Protein AF-A0A7T8EDK1-F1 (afdb_monomer)

Structure (mmCIF, N/CA/C/O backbone):
data_AF-A0A7T8EDK1-F1
#
_entry.id   AF-A0A7T8EDK1-F1
#
loop_
_atom_site.group_PDB
_atom_site.id
_atom_site.type_symbol
_atom_site.label_atom_id
_atom_site.label_alt_id
_atom_site.label_comp_id
_atom_site.label_asym_id
_atom_site.label_entity_id
_atom_site.label_seq_id
_atom_site.pdbx_PDB_ins_code
_atom_site.Cartn_x
_atom_site.Cartn_y
_atom_site.Cartn_z
_atom_site.occupancy
_atom_site.B_iso_or_equiv
_atom_site.auth_seq_id
_atom_site.auth_comp_id
_atom_site.auth_asym_id
_atom_site.auth_atom_id
_atom_site.pdbx_PDB_model_num
ATOM 1 N N . MET A 1 1 ? -18.157 -11.062 -21.558 1.00 39.38 1 MET A N 1
ATOM 2 C CA . MET A 1 1 ? -17.684 -9.806 -20.939 1.00 39.38 1 MET A CA 1
ATOM 3 C C . MET A 1 1 ? -18.164 -9.764 -19.488 1.00 39.38 1 MET A C 1
ATOM 5 O O . MET A 1 1 ? -19.357 -9.591 -19.302 1.00 39.38 1 MET A O 1
ATOM 9 N N . PRO A 1 2 ? -17.302 -10.020 -18.480 1.00 42.50 2 PRO A N 1
ATOM 10 C CA . PRO A 1 2 ? -17.694 -9.997 -17.064 1.00 42.50 2 PRO A CA 1
ATOM 11 C C . PRO A 1 2 ? -16.797 -9.099 -16.177 1.00 42.50 2 PRO A C 1
ATOM 13 O O . PRO A 1 2 ? -16.674 -9.346 -14.983 1.00 42.50 2 PRO A O 1
ATOM 16 N N . LYS A 1 3 ? -16.106 -8.095 -16.742 1.00 49.41 3 LYS A N 1
ATOM 17 C CA . LYS A 1 3 ? -15.172 -7.236 -15.980 1.00 49.41 3 LYS A CA 1
ATOM 18 C C . LYS A 1 3 ? -15.818 -6.005 -15.337 1.00 49.41 3 LYS A C 1
ATOM 20 O O . LYS A 1 3 ? -15.286 -5.506 -14.357 1.00 49.41 3 LYS A O 1
ATOM 25 N N . GLU A 1 4 ? -16.974 -5.558 -15.821 1.00 45.75 4 GLU A N 1
ATOM 26 C CA . GLU A 1 4 ? -17.548 -4.276 -15.384 1.00 45.75 4 GLU A CA 1
ATOM 27 C C . GLU A 1 4 ? -18.183 -4.328 -13.986 1.00 45.75 4 GLU A C 1
ATOM 29 O O . GLU A 1 4 ? -18.069 -3.374 -13.227 1.00 45.75 4 GLU A O 1
ATOM 34 N N . TRP A 1 5 ? -18.786 -5.452 -13.580 1.00 35.38 5 TRP A N 1
ATOM 35 C CA . TRP A 1 5 ? -19.454 -5.540 -12.270 1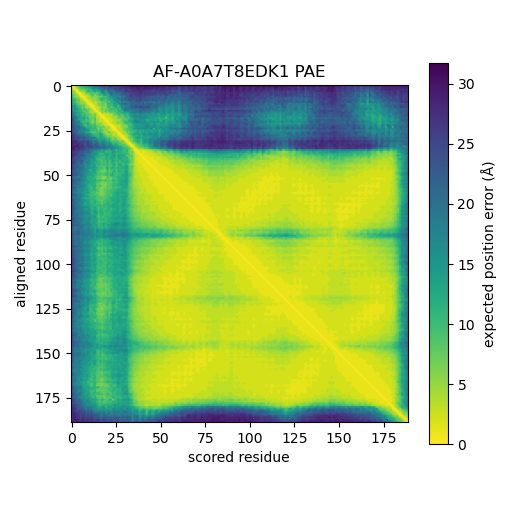.00 35.38 5 TRP A CA 1
ATOM 36 C C . TRP A 1 5 ? -18.466 -5.587 -11.095 1.00 35.38 5 TRP A C 1
ATOM 38 O O . TRP A 1 5 ? -18.766 -5.091 -10.011 1.00 35.38 5 TRP A O 1
ATOM 48 N N . ILE A 1 6 ? -17.272 -6.145 -11.314 1.00 44.78 6 ILE A N 1
ATOM 49 C CA . ILE A 1 6 ? -16.213 -6.208 -10.297 1.00 44.78 6 ILE A CA 1
ATOM 50 C C . ILE A 1 6 ? -15.578 -4.823 -10.085 1.00 44.78 6 ILE A C 1
ATOM 52 O O . ILE A 1 6 ? -15.295 -4.468 -8.943 1.00 44.78 6 ILE A O 1
ATOM 56 N N . ASP A 1 7 ? -15.407 -4.026 -11.146 1.00 41.81 7 ASP A N 1
ATOM 57 C CA . ASP A 1 7 ? -14.854 -2.662 -11.053 1.00 41.81 7 ASP A CA 1
ATOM 58 C C . ASP A 1 7 ? -15.830 -1.662 -10.405 1.00 41.81 7 ASP A C 1
ATOM 60 O O . ASP A 1 7 ? -15.416 -0.764 -9.666 1.00 41.81 7 ASP A O 1
ATOM 64 N N . VAL A 1 8 ? -17.142 -1.838 -10.607 1.00 47.00 8 VAL A N 1
ATOM 65 C CA . VAL A 1 8 ? -18.165 -0.996 -9.958 1.00 47.00 8 VAL A CA 1
ATOM 66 C C . VAL A 1 8 ? -18.233 -1.266 -8.449 1.00 47.00 8 VAL A C 1
ATOM 68 O O . VAL A 1 8 ? -18.312 -0.324 -7.658 1.00 47.00 8 VAL A O 1
ATOM 71 N N . ALA A 1 9 ? -18.119 -2.529 -8.022 1.00 43.41 9 ALA A N 1
ATOM 72 C CA . ALA A 1 9 ? -18.048 -2.883 -6.602 1.00 43.41 9 ALA A CA 1
ATOM 73 C C . ALA A 1 9 ? -16.763 -2.358 -5.922 1.00 43.41 9 ALA A C 1
ATOM 75 O O . ALA A 1 9 ? -16.804 -1.938 -4.766 1.00 43.41 9 ALA A O 1
ATOM 76 N N . ASP A 1 10 ? -15.638 -2.325 -6.646 1.00 40.75 10 ASP A N 1
ATOM 77 C CA . ASP A 1 10 ? -14.334 -1.834 -6.167 1.00 40.75 10 ASP A CA 1
ATOM 78 C C . ASP A 1 10 ? -14.371 -0.345 -5.785 1.00 40.75 10 ASP A C 1
ATOM 80 O O . ASP A 1 10 ? -13.903 0.057 -4.717 1.00 40.75 10 ASP A O 1
ATOM 84 N N . THR A 1 11 ? -15.020 0.465 -6.623 1.00 47.88 11 THR A N 1
ATOM 85 C CA . THR A 1 11 ? -15.218 1.900 -6.374 1.00 47.88 11 THR A CA 1
ATOM 86 C C . THR A 1 11 ? -16.248 2.134 -5.262 1.00 47.88 11 THR A C 1
ATOM 88 O O . THR A 1 11 ? -16.063 3.016 -4.421 1.00 47.88 11 THR A O 1
ATOM 91 N N . ALA A 1 12 ? -17.296 1.306 -5.193 1.00 47.41 12 ALA A N 1
ATOM 92 C CA . ALA A 1 12 ? -18.354 1.412 -4.191 1.00 47.41 12 ALA A CA 1
ATOM 93 C C . ALA A 1 12 ? -17.885 1.091 -2.761 1.00 47.41 12 ALA A C 1
ATOM 95 O O . ALA A 1 12 ? -18.334 1.750 -1.832 1.00 47.41 12 ALA A O 1
ATOM 96 N N . VAL A 1 13 ? -16.957 0.148 -2.555 1.00 50.81 13 VAL A N 1
ATOM 97 C CA . VAL A 1 13 ? -16.383 -0.120 -1.217 1.00 50.81 13 VAL A CA 1
ATOM 98 C C . VAL A 1 13 ? -15.471 1.028 -0.769 1.00 50.81 13 VAL A C 1
ATOM 100 O O . VAL A 1 13 ? -15.489 1.418 0.398 1.00 50.81 13 VAL A O 1
ATOM 103 N N . LYS A 1 14 ? -14.708 1.610 -1.702 1.00 47.00 14 LYS A N 1
ATOM 104 C CA . LYS A 1 14 ? -13.758 2.700 -1.430 1.00 47.00 14 LYS A CA 1
ATOM 105 C C . LYS A 1 14 ? -14.458 4.027 -1.116 1.00 47.00 14 LYS A C 1
ATOM 107 O O . LYS A 1 14 ? -14.087 4.716 -0.172 1.00 47.00 14 LYS A O 1
ATOM 112 N N . ILE A 1 15 ? -15.503 4.356 -1.876 1.00 57.16 15 ILE A N 1
ATOM 113 C CA . ILE A 1 15 ? -16.374 5.513 -1.614 1.00 57.16 15 ILE A CA 1
ATOM 114 C C . ILE A 1 15 ? -17.302 5.223 -0.425 1.00 57.16 15 ILE A C 1
ATOM 116 O O . ILE A 1 15 ? -17.563 6.104 0.394 1.00 57.16 15 ILE A O 1
ATOM 120 N N . GLY A 1 16 ? -17.754 3.974 -0.299 1.00 54.56 16 GLY A N 1
ATOM 121 C CA . GLY A 1 16 ? -18.665 3.515 0.741 1.00 54.56 16 GLY A CA 1
ATOM 122 C C . GLY A 1 16 ? -18.073 3.626 2.135 1.00 54.56 16 GLY A C 1
ATOM 123 O O . GLY A 1 16 ? -18.763 4.115 3.013 1.00 54.56 16 GLY A O 1
ATOM 124 N N . LEU A 1 17 ? -16.805 3.268 2.353 1.00 58.38 17 LEU A N 1
ATOM 125 C CA . LEU A 1 17 ? -16.210 3.356 3.690 1.00 58.38 17 LEU A CA 1
ATOM 126 C C . LEU A 1 17 ? -16.128 4.813 4.182 1.00 58.38 17 LEU A C 1
ATOM 128 O O . LEU A 1 17 ? -16.519 5.091 5.310 1.00 58.38 17 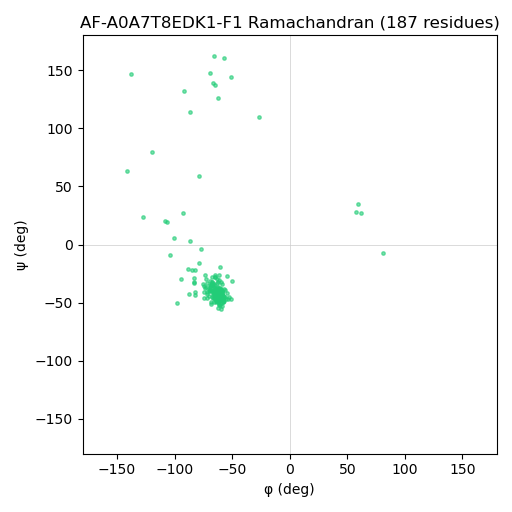LEU A O 1
ATOM 132 N N . GLY A 1 18 ? -15.720 5.752 3.321 1.00 56.00 18 GLY A N 1
ATOM 133 C CA . GLY A 1 18 ? -15.696 7.181 3.655 1.00 56.00 18 GLY A CA 1
ATOM 134 C C . GLY A 1 18 ? -17.095 7.757 3.898 1.00 56.00 18 GLY A C 1
ATOM 135 O O . GLY A 1 18 ? -17.332 8.401 4.916 1.00 56.00 18 GLY A O 1
ATOM 136 N N . ALA A 1 19 ? -18.055 7.466 3.013 1.00 61.66 19 ALA A N 1
ATOM 137 C CA . ALA A 1 19 ? -19.431 7.949 3.143 1.00 61.66 19 ALA A CA 1
ATOM 138 C C . ALA A 1 19 ? -20.189 7.319 4.329 1.00 61.66 19 ALA A C 1
ATOM 140 O O . ALA A 1 19 ? -20.998 7.990 4.968 1.00 61.66 19 ALA A O 1
ATOM 141 N N . LEU A 1 20 ? -19.920 6.049 4.644 1.00 58.62 20 LEU A N 1
ATOM 142 C CA . LEU A 1 20 ? -20.518 5.321 5.765 1.00 58.62 20 LEU A CA 1
ATOM 143 C C . LEU A 1 20 ? -19.960 5.830 7.095 1.00 58.62 20 LEU A C 1
ATOM 145 O O . LEU A 1 20 ? -20.727 6.065 8.024 1.00 58.62 20 LEU A O 1
ATOM 149 N N . ILE A 1 21 ? -18.656 6.106 7.156 1.00 55.31 21 ILE A N 1
ATOM 150 C CA . ILE A 1 21 ? -18.035 6.775 8.299 1.00 55.31 21 ILE A CA 1
ATOM 151 C C . ILE A 1 21 ? -18.659 8.169 8.507 1.00 55.31 21 ILE A C 1
ATOM 153 O O . ILE A 1 21 ? -19.221 8.430 9.572 1.00 55.31 21 ILE A O 1
ATOM 157 N N . THR A 1 22 ? -18.656 9.038 7.487 1.00 55.78 22 THR A N 1
ATOM 158 C CA . THR A 1 22 ? -19.171 10.417 7.601 1.00 55.78 22 THR A CA 1
ATOM 159 C C . THR A 1 22 ? -20.675 10.471 7.899 1.00 55.78 22 THR A C 1
ATOM 161 O O . THR A 1 22 ? -21.105 11.229 8.768 1.00 55.78 22 THR A O 1
ATOM 164 N N . GLY A 1 23 ? -21.490 9.649 7.232 1.00 55.78 23 GLY A N 1
ATOM 165 C CA . GLY A 1 23 ? -22.945 9.632 7.421 1.00 55.78 23 GLY A CA 1
ATOM 166 C C . GLY A 1 23 ? -23.381 9.176 8.818 1.00 55.78 23 GLY A C 1
ATOM 167 O O . GLY A 1 23 ? -24.416 9.615 9.327 1.00 55.78 23 GLY A O 1
ATOM 168 N N . VAL A 1 24 ? -22.581 8.338 9.485 1.00 53.44 24 VAL A N 1
ATOM 169 C CA . VAL A 1 24 ? -22.915 7.819 10.818 1.00 53.44 24 VAL A CA 1
ATOM 170 C C . VAL A 1 24 ? -22.541 8.793 11.940 1.00 53.44 24 VAL A C 1
ATOM 172 O O . VAL A 1 24 ? -23.266 8.834 12.935 1.00 53.44 24 VAL A O 1
ATOM 175 N N . PHE A 1 25 ? -21.522 9.650 11.786 1.00 51.81 25 PHE A N 1
ATOM 176 C CA . PHE A 1 25 ? -21.287 10.753 12.738 1.00 51.81 25 PHE A CA 1
ATOM 177 C C . PHE A 1 25 ? -22.494 11.689 12.827 1.00 51.81 25 PHE A C 1
ATOM 179 O O . PHE A 1 25 ? -22.909 12.074 13.923 1.00 51.81 25 PHE A O 1
ATOM 186 N N . THR A 1 26 ? -23.111 11.991 11.683 1.00 56.22 26 THR A N 1
ATOM 187 C CA . THR A 1 26 ? -24.339 12.788 11.632 1.00 56.22 26 THR A CA 1
ATOM 188 C C . THR A 1 26 ? -25.510 12.060 12.299 1.00 56.22 26 THR A C 1
ATOM 190 O O . THR A 1 26 ? -26.260 12.674 13.053 1.00 56.22 26 THR A O 1
ATOM 193 N N . TYR A 1 27 ? -25.656 10.746 12.095 1.00 49.84 27 TYR A N 1
ATOM 194 C CA . TYR A 1 27 ? -26.772 9.977 12.664 1.00 49.84 27 TYR A CA 1
ATOM 195 C C . TYR A 1 27 ? -26.637 9.706 14.177 1.00 49.84 27 TYR A C 1
ATOM 197 O O . TYR A 1 27 ? -27.617 9.828 14.918 1.00 49.84 27 TYR A O 1
ATOM 205 N N . LEU A 1 28 ? -25.434 9.383 14.668 1.00 52.44 28 LEU A N 1
ATOM 206 C CA . LEU A 1 28 ? -25.169 9.147 16.096 1.00 52.44 28 LEU A CA 1
ATOM 207 C C . LEU A 1 28 ? -25.348 10.417 16.940 1.00 52.44 28 LEU A C 1
ATOM 209 O O . LEU A 1 28 ? -25.835 10.321 18.070 1.00 52.44 28 LEU A O 1
ATOM 213 N N . GLY A 1 29 ? -25.028 11.590 16.380 1.00 51.38 29 GLY A N 1
ATOM 214 C CA . GLY A 1 29 ? -25.245 12.884 17.033 1.00 51.38 29 GLY A CA 1
ATOM 215 C C . GLY A 1 29 ? -26.722 13.224 17.266 1.00 51.38 29 GLY A C 1
ATOM 216 O O . GLY A 1 29 ? -27.038 13.918 18.228 1.00 51.38 29 GLY A O 1
ATOM 217 N N . VAL A 1 30 ? -27.632 12.701 16.435 1.00 52.09 30 VAL A N 1
ATOM 218 C CA . VAL A 1 30 ? -29.056 13.085 16.440 1.00 52.09 30 VAL A CA 1
ATOM 219 C C . VAL A 1 30 ? -29.934 12.164 17.303 1.00 52.09 30 VAL A C 1
ATOM 221 O O . VAL A 1 30 ? -30.931 12.628 17.850 1.00 52.09 30 VAL A O 1
ATOM 224 N N . LYS A 1 31 ? -29.600 10.872 17.471 1.00 45.62 31 LYS A N 1
ATOM 225 C CA . LYS A 1 31 ? -30.557 9.884 18.029 1.00 45.62 31 LYS A CA 1
ATOM 226 C C . LYS A 1 31 ? -30.351 9.459 19.493 1.00 45.62 31 LYS A C 1
ATOM 228 O O . LYS A 1 31 ? -31.219 8.792 20.050 1.00 45.62 31 LYS A O 1
ATOM 233 N N . THR A 1 32 ? -29.253 9.825 20.157 1.00 49.44 32 THR A N 1
ATOM 234 C CA . THR A 1 32 ? -28.875 9.179 21.436 1.00 49.44 32 THR A CA 1
ATOM 235 C C . THR A 1 32 ? -28.816 10.172 22.597 1.00 49.44 32 THR A C 1
ATOM 237 O O . THR A 1 32 ? -27.744 10.631 22.984 1.00 49.44 32 THR A O 1
ATOM 240 N N . SER A 1 33 ? -29.985 10.517 23.148 1.00 50.59 33 SER A N 1
ATOM 241 C CA . SER A 1 33 ? -30.121 11.525 24.212 1.00 50.59 33 SER A CA 1
ATOM 242 C C . SER A 1 33 ? -29.907 10.985 25.642 1.00 50.59 33 SER A C 1
ATOM 244 O O . SER A 1 33 ? -29.556 11.777 26.505 1.00 50.59 33 SER A O 1
ATOM 246 N N . HIS A 1 34 ? -30.050 9.682 25.939 1.00 51.09 34 HIS A N 1
ATOM 247 C CA . HIS A 1 34 ? -30.041 9.165 27.331 1.00 51.09 34 HIS A CA 1
ATOM 248 C C . HIS A 1 34 ? -29.314 7.802 27.506 1.00 51.09 34 HIS A C 1
ATOM 250 O O . HIS A 1 34 ? -29.923 6.803 27.882 1.00 51.09 34 HIS A O 1
ATOM 256 N N . ARG A 1 35 ? -27.998 7.713 27.250 1.00 55.28 35 ARG A N 1
ATOM 257 C CA . ARG A 1 35 ? -27.175 6.544 27.654 1.00 55.28 35 ARG A CA 1
ATOM 258 C C . ARG A 1 35 ? -25.825 7.009 28.204 1.00 55.28 35 ARG A C 1
ATOM 260 O O . ARG A 1 35 ? -25.303 8.015 27.737 1.00 55.28 35 ARG A O 1
ATOM 267 N N . SER A 1 36 ? -25.296 6.264 29.183 1.00 60.78 36 SER A N 1
ATOM 268 C CA . SER A 1 36 ? -24.006 6.453 29.876 1.00 60.78 36 SER A CA 1
ATOM 269 C C . SER A 1 36 ? -22.960 7.183 29.021 1.00 60.78 36 SER A C 1
ATOM 271 O O . SER A 1 36 ? -22.432 6.623 28.056 1.00 60.78 36 SER A O 1
ATOM 273 N N . GLU A 1 37 ? -22.648 8.431 29.384 1.00 66.12 37 GLU A N 1
ATOM 274 C CA . GLU A 1 37 ? -21.709 9.311 28.667 1.00 66.12 37 GLU A CA 1
ATOM 275 C C . GLU A 1 37 ? -20.367 8.627 28.373 1.00 66.12 37 GLU A C 1
ATOM 277 O O . GLU A 1 37 ? -19.763 8.846 27.326 1.00 66.12 37 GLU A O 1
ATOM 282 N N . LYS A 1 38 ? -19.934 7.716 29.252 1.00 70.44 38 LYS A N 1
ATOM 283 C CA . LYS A 1 38 ? -18.705 6.934 29.093 1.00 70.44 38 LYS A CA 1
ATOM 284 C C . LYS A 1 38 ? -18.750 5.983 27.892 1.00 70.44 38 LYS A C 1
ATOM 286 O O . LYS A 1 38 ? -17.754 5.858 27.184 1.00 70.44 38 LYS A O 1
ATOM 291 N N . GLN A 1 39 ? -19.870 5.298 27.651 1.00 70.06 39 GLN A N 1
ATOM 292 C CA . GLN A 1 39 ? -20.008 4.406 26.490 1.00 70.06 39 GLN A CA 1
ATOM 293 C C . GLN A 1 39 ? -20.071 5.206 25.186 1.00 70.06 39 GLN A C 1
ATOM 295 O O . GLN A 1 39 ? -19.421 4.827 24.211 1.00 70.06 39 GLN A O 1
ATOM 300 N N . LYS A 1 40 ? -20.781 6.342 25.200 1.00 72.00 40 LYS A N 1
ATOM 301 C CA . LYS A 1 40 ? -20.833 7.292 24.082 1.00 72.00 40 LYS A CA 1
ATOM 302 C C . LYS A 1 40 ? -19.437 7.807 23.734 1.00 72.00 40 LYS A C 1
ATOM 304 O O . LYS A 1 40 ? -18.994 7.635 22.604 1.00 72.00 40 LYS A O 1
ATOM 309 N N . PHE A 1 41 ? -18.713 8.319 24.727 1.00 78.38 41 PHE A N 1
ATOM 310 C CA . PHE A 1 41 ? -17.350 8.813 24.559 1.00 78.38 41 PHE A CA 1
ATOM 311 C C . PHE A 1 41 ? -16.415 7.741 23.985 1.00 78.38 41 PHE A C 1
ATOM 313 O O . PHE A 1 41 ? -15.665 8.001 23.048 1.00 78.38 41 PHE A O 1
ATOM 320 N N . MET A 1 42 ? -16.477 6.508 24.501 1.00 79.56 42 MET A N 1
ATOM 321 C CA . MET A 1 42 ? -15.644 5.411 23.999 1.00 79.56 42 MET A CA 1
ATOM 322 C C . MET A 1 42 ? -15.977 5.020 22.556 1.00 79.56 42 MET A C 1
ATOM 324 O O . MET A 1 42 ? -15.063 4.697 21.794 1.00 79.56 42 MET A O 1
ATOM 328 N N . LEU A 1 43 ? -17.256 5.027 22.174 1.00 81.69 43 LEU A N 1
ATOM 329 C CA . LEU A 1 43 ? -17.676 4.744 20.803 1.00 81.69 43 LEU A CA 1
ATOM 330 C C . LEU A 1 43 ? -17.232 5.856 19.850 1.00 81.69 43 LEU A C 1
ATOM 332 O O . LEU A 1 43 ? -16.608 5.562 18.832 1.00 81.69 43 LEU A O 1
ATOM 336 N N . GLU A 1 44 ? -17.495 7.117 20.193 1.00 80.31 44 GLU A N 1
ATOM 337 C CA . GLU A 1 44 ? -17.073 8.288 19.413 1.00 80.31 44 GLU A CA 1
ATOM 338 C C . GLU A 1 44 ? -15.553 8.309 19.233 1.00 80.31 44 GLU A C 1
ATOM 340 O O . GLU A 1 44 ? -15.055 8.480 18.121 1.00 80.31 44 GLU A O 1
ATOM 345 N N . HIS A 1 45 ? -14.805 8.039 20.305 1.00 85.06 45 HIS A N 1
ATOM 346 C CA . HIS A 1 45 ? -13.350 7.984 20.260 1.00 85.06 45 HIS A CA 1
ATOM 347 C C . HIS A 1 45 ? -12.835 6.869 19.338 1.00 85.06 45 HIS A C 1
ATOM 349 O O . HIS A 1 45 ? -11.964 7.117 18.505 1.00 85.06 45 HIS A O 1
ATOM 355 N N . LYS A 1 46 ? -13.385 5.650 19.434 1.00 85.62 46 LYS A N 1
ATOM 356 C CA . LYS A 1 46 ? -13.014 4.539 18.539 1.00 85.62 46 LYS A CA 1
ATOM 357 C C . LYS A 1 46 ? -13.370 4.826 17.083 1.00 85.62 46 LYS A C 1
ATOM 359 O O . LYS A 1 46 ? -12.584 4.502 16.200 1.00 85.62 46 LYS A O 1
ATOM 364 N N . THR A 1 47 ? -14.523 5.443 16.849 1.00 83.75 47 THR A N 1
ATOM 365 C CA . THR A 1 47 ? -14.985 5.834 15.512 1.00 83.75 47 THR A CA 1
ATOM 366 C C . THR A 1 47 ? -14.013 6.841 14.906 1.00 83.75 47 THR A C 1
ATOM 368 O O . THR A 1 47 ? -13.486 6.590 13.831 1.00 83.75 47 THR A O 1
ATOM 371 N N . LYS A 1 48 ? -13.658 7.897 15.650 1.00 86.00 48 LYS A N 1
ATOM 372 C CA . LYS A 1 48 ? -12.668 8.900 15.230 1.00 86.00 48 LYS A CA 1
ATOM 373 C C . LYS A 1 48 ? -11.297 8.286 14.937 1.00 86.00 48 LYS A C 1
ATOM 375 O O . LYS A 1 48 ? -10.647 8.642 13.959 1.00 86.00 48 LYS A O 1
ATOM 380 N N . LEU A 1 49 ? -10.848 7.345 15.773 1.00 89.19 49 LEU A N 1
ATOM 381 C CA . LEU A 1 49 ? -9.606 6.613 15.516 1.00 89.19 49 LEU A CA 1
ATOM 382 C C . LEU A 1 49 ? -9.683 5.804 14.216 1.00 89.19 49 LEU A C 1
ATOM 384 O O . LEU A 1 49 ? -8.688 5.750 13.501 1.00 89.19 49 LEU A O 1
ATOM 388 N N . LEU A 1 50 ? -10.830 5.197 13.896 1.00 89.25 50 LEU A N 1
ATOM 389 C CA . LEU A 1 50 ? -11.017 4.461 12.642 1.00 89.25 50 LEU A CA 1
ATOM 390 C C . LEU A 1 50 ? -10.995 5.365 11.409 1.00 89.25 50 LEU A C 1
ATOM 392 O O . LEU A 1 50 ? -10.447 4.942 10.393 1.00 89.25 50 LEU A O 1
ATOM 396 N N . GLU A 1 51 ? -11.503 6.597 11.491 1.00 85.81 51 GLU A N 1
ATOM 397 C CA . GLU A 1 51 ? -11.356 7.574 10.399 1.00 85.81 51 GLU A CA 1
ATOM 398 C C . GLU A 1 51 ? -9.877 7.859 10.140 1.00 85.81 51 GLU A C 1
ATOM 400 O O . GLU A 1 51 ? -9.383 7.661 9.036 1.00 85.81 51 GLU A O 1
ATOM 405 N N . GLN A 1 52 ? -9.140 8.203 11.202 1.00 89.75 52 GLN A N 1
ATOM 406 C CA . GLN A 1 52 ? -7.708 8.493 11.117 1.00 89.75 52 GLN A CA 1
ATOM 407 C C . GLN A 1 52 ? -6.898 7.293 10.614 1.00 89.75 52 GLN A C 1
ATOM 409 O O . GLN A 1 52 ? -5.926 7.455 9.885 1.00 89.75 52 GLN A O 1
ATOM 414 N N . ILE A 1 53 ? -7.270 6.076 11.021 1.00 93.56 53 ILE A N 1
ATOM 415 C CA . ILE A 1 53 ? -6.667 4.844 10.502 1.00 93.56 53 ILE A CA 1
ATOM 416 C C . ILE A 1 53 ? -6.935 4.719 9.001 1.00 93.56 53 ILE A C 1
ATOM 418 O O . ILE A 1 53 ? -6.021 4.375 8.259 1.00 93.56 53 ILE A O 1
ATOM 422 N N . SER A 1 54 ? -8.167 4.972 8.564 1.00 90.12 54 SER A N 1
ATOM 423 C CA . SER A 1 54 ? -8.564 4.835 7.161 1.00 90.12 54 SER A CA 1
ATOM 424 C C . SER A 1 54 ? -7.823 5.838 6.275 1.00 90.12 54 SER A C 1
ATOM 426 O O . SER A 1 54 ? -7.287 5.450 5.237 1.00 90.12 54 SER A O 1
ATOM 428 N N . ASP A 1 55 ? -7.698 7.088 6.724 1.00 90.00 55 ASP A N 1
ATOM 429 C CA . ASP A 1 55 ? -6.949 8.135 6.021 1.00 90.00 55 ASP A CA 1
ATOM 430 C C . ASP A 1 55 ? -5.456 7.800 5.896 1.00 90.00 55 ASP A C 1
ATOM 432 O O . ASP A 1 55 ? -4.865 7.928 4.816 1.00 90.00 55 ASP A O 1
ATOM 436 N N . ASP A 1 56 ? -4.840 7.323 6.981 1.00 95.50 56 ASP A N 1
ATOM 437 C CA . ASP A 1 56 ? -3.437 6.904 6.986 1.00 95.50 56 ASP A CA 1
ATOM 438 C C . ASP A 1 56 ? -3.206 5.705 6.047 1.00 95.50 56 ASP A C 1
ATOM 440 O O . ASP A 1 56 ? -2.245 5.682 5.272 1.00 95.50 56 ASP A O 1
ATOM 444 N N . VAL A 1 57 ? -4.100 4.710 6.087 1.00 95.88 57 VAL A N 1
ATOM 445 C CA . VAL A 1 57 ? -4.045 3.533 5.208 1.00 95.88 57 VAL A CA 1
ATOM 446 C C . VAL A 1 57 ? -4.149 3.949 3.744 1.00 95.88 57 VAL A C 1
ATOM 448 O O . VAL A 1 57 ? -3.332 3.508 2.935 1.00 95.88 57 VAL A O 1
ATOM 451 N N . GLU A 1 58 ? -5.092 4.823 3.394 1.00 93.00 58 GLU A N 1
ATOM 452 C CA . GLU A 1 58 ? -5.252 5.282 2.013 1.00 93.00 58 GLU A CA 1
ATOM 453 C C . GLU A 1 58 ? -4.085 6.147 1.538 1.00 93.00 58 GLU A C 1
ATOM 455 O O . GLU A 1 58 ? -3.649 6.035 0.389 1.00 93.00 58 GLU A O 1
ATOM 460 N N . THR A 1 59 ? -3.519 6.972 2.418 1.00 93.19 59 THR A N 1
ATOM 461 C CA . THR A 1 59 ? -2.320 7.755 2.097 1.00 93.19 59 THR A CA 1
ATOM 462 C C . THR A 1 59 ? -1.146 6.839 1.750 1.00 93.19 59 THR A C 1
ATOM 464 O O . THR A 1 59 ? -0.504 7.015 0.711 1.00 93.19 59 THR A O 1
ATOM 467 N N . TYR A 1 60 ? -0.923 5.794 2.549 1.00 96.62 60 TYR A N 1
ATOM 468 C CA . TYR A 1 60 ? 0.091 4.777 2.270 1.00 96.62 60 TYR A CA 1
ATOM 469 C C . TYR A 1 60 ? -0.221 3.955 1.003 1.00 96.62 60 TYR A C 1
ATOM 471 O O . TYR A 1 60 ? 0.657 3.675 0.187 1.00 96.62 60 TYR A O 1
ATOM 479 N N . PHE A 1 61 ? -1.485 3.607 0.764 1.00 96.19 61 PHE A N 1
ATOM 480 C CA . PHE A 1 61 ? -1.894 2.901 -0.452 1.00 96.19 61 PHE A CA 1
ATOM 481 C C . PHE A 1 61 ? -1.633 3.699 -1.726 1.00 96.19 61 PHE A C 1
ATOM 483 O O . PHE A 1 61 ? -1.252 3.105 -2.739 1.00 96.19 61 PHE A O 1
ATOM 490 N N . ARG A 1 62 ? -1.845 5.018 -1.687 1.00 95.25 62 ARG A N 1
ATOM 491 C CA . ARG A 1 62 ? -1.594 5.923 -2.815 1.00 95.25 62 ARG A CA 1
ATOM 492 C C . ARG A 1 62 ? -0.106 6.079 -3.101 1.00 95.25 62 ARG A C 1
ATOM 494 O O . ARG A 1 62 ? 0.268 6.124 -4.274 1.00 95.25 62 ARG A O 1
ATOM 501 N N . SER A 1 63 ? 0.739 6.146 -2.070 1.00 96.31 63 SER A N 1
ATOM 502 C CA . SER A 1 63 ? 2.188 6.243 -2.278 1.00 96.31 63 SER A CA 1
ATOM 503 C C . SER A 1 63 ? 2.724 4.987 -2.973 1.00 96.31 63 SER A C 1
ATOM 505 O O . SER A 1 63 ? 3.449 5.098 -3.965 1.00 96.31 63 SER A O 1
ATOM 507 N N . PHE A 1 64 ? 2.258 3.801 -2.566 1.00 97.94 64 PHE A N 1
ATOM 508 C CA . PHE A 1 64 ? 2.637 2.554 -3.229 1.00 97.94 64 PHE A CA 1
ATOM 509 C C . PHE A 1 64 ? 2.053 2.404 -4.642 1.00 97.94 64 PHE A C 1
ATOM 511 O O . PHE A 1 64 ? 2.765 1.978 -5.552 1.00 97.94 64 PHE A O 1
ATOM 518 N N . ASP A 1 65 ? 0.800 2.818 -4.875 1.00 96.00 65 ASP A N 1
ATOM 519 C CA . ASP A 1 65 ? 0.221 2.837 -6.230 1.00 96.00 65 ASP A CA 1
ATOM 520 C C . ASP A 1 65 ? 1.039 3.709 -7.180 1.00 96.00 65 ASP A C 1
ATOM 522 O O . ASP A 1 65 ? 1.275 3.327 -8.325 1.00 96.00 65 ASP A O 1
ATOM 526 N N . SER A 1 66 ? 1.477 4.876 -6.708 1.00 96.25 66 SER A N 1
ATOM 527 C CA . SER A 1 66 ? 2.289 5.809 -7.489 1.00 96.25 66 SER A CA 1
ATOM 528 C C . SER A 1 66 ? 3.638 5.195 -7.876 1.00 96.25 66 SER A C 1
ATOM 530 O O . SER A 1 66 ? 4.065 5.299 -9.031 1.00 96.25 66 SER A O 1
ATOM 532 N N . TYR A 1 67 ? 4.274 4.493 -6.934 1.00 97.69 67 TYR A N 1
ATOM 533 C CA . TYR A 1 67 ? 5.517 3.758 -7.160 1.00 97.69 67 TYR A CA 1
ATOM 534 C C . TYR A 1 67 ? 5.342 2.633 -8.190 1.00 97.69 67 TYR A C 1
ATOM 536 O O . TYR A 1 67 ? 6.003 2.637 -9.233 1.00 97.69 67 TYR A O 1
ATOM 544 N N . ILE A 1 68 ? 4.376 1.736 -7.975 1.00 97.38 68 ILE A N 1
ATOM 545 C CA . ILE A 1 68 ? 4.063 0.650 -8.910 1.00 97.38 68 ILE A CA 1
ATOM 546 C C . ILE A 1 68 ? 3.686 1.181 -10.296 1.00 97.38 68 ILE A C 1
ATOM 548 O O . ILE A 1 68 ? 4.124 0.633 -11.306 1.00 97.38 68 ILE A O 1
ATOM 552 N N . ALA A 1 69 ? 2.861 2.227 -10.378 1.00 96.38 69 ALA A N 1
ATOM 553 C CA . ALA A 1 69 ? 2.402 2.769 -11.653 1.00 96.38 69 ALA A CA 1
ATOM 554 C C . ALA A 1 69 ? 3.564 3.327 -12.480 1.00 96.38 69 ALA A C 1
ATOM 556 O O . ALA A 1 69 ? 3.583 3.166 -13.703 1.00 96.38 69 ALA A O 1
ATOM 557 N N . LYS A 1 70 ? 4.554 3.945 -11.822 1.00 97.62 70 LYS A N 1
ATOM 558 C CA . LYS A 1 70 ? 5.773 4.413 -12.485 1.00 97.62 70 LYS A CA 1
ATOM 559 C C . LYS A 1 70 ? 6.550 3.250 -13.095 1.00 97.62 70 LYS A C 1
ATOM 561 O O . LYS A 1 70 ? 6.901 3.326 -14.272 1.00 97.62 70 LYS A O 1
ATOM 566 N N . ILE A 1 71 ? 6.765 2.186 -12.326 1.00 97.25 71 ILE A N 1
ATOM 567 C CA . ILE A 1 71 ? 7.474 0.987 -12.786 1.00 97.25 71 ILE A CA 1
ATOM 568 C C . ILE A 1 71 ? 6.704 0.331 -13.934 1.00 97.25 71 ILE A C 1
ATOM 570 O O . ILE A 1 71 ? 7.271 0.117 -14.997 1.00 97.25 71 ILE A O 1
ATOM 574 N N . ALA A 1 72 ? 5.394 0.130 -13.777 1.00 96.94 72 ALA A N 1
ATOM 575 C CA . ALA A 1 72 ? 4.532 -0.447 -14.805 1.00 96.94 72 ALA A CA 1
ATOM 576 C C . ALA A 1 72 ? 4.565 0.344 -16.122 1.00 96.94 72 ALA A C 1
ATOM 578 O O . ALA A 1 72 ? 4.514 -0.243 -17.198 1.00 96.94 72 ALA A O 1
ATOM 579 N N . GLY A 1 73 ? 4.626 1.678 -16.057 1.00 96.31 73 GLY A N 1
ATOM 580 C CA . GLY A 1 73 ? 4.741 2.520 -17.249 1.00 96.31 73 GLY A CA 1
ATOM 581 C C . GLY A 1 73 ? 6.068 2.324 -17.983 1.00 96.31 73 GLY A C 1
ATOM 582 O O . GLY A 1 73 ? 6.087 2.272 -19.212 1.00 96.31 73 GLY A O 1
ATOM 583 N N . ILE A 1 74 ? 7.163 2.179 -17.233 1.00 96.50 74 ILE A N 1
ATOM 584 C CA . ILE A 1 74 ? 8.502 1.935 -17.780 1.00 96.50 74 ILE A CA 1
ATOM 585 C C . ILE A 1 74 ? 8.581 0.540 -18.403 1.00 96.50 74 ILE A C 1
ATOM 587 O O . ILE A 1 74 ? 8.962 0.416 -19.565 1.00 96.50 74 ILE A O 1
ATOM 591 N N . THR A 1 75 ? 8.169 -0.491 -17.669 1.00 96.50 75 THR A N 1
ATOM 592 C CA . THR A 1 75 ? 8.252 -1.882 -18.132 1.00 96.50 75 THR A CA 1
ATOM 593 C C . THR A 1 75 ? 7.309 -2.141 -19.306 1.00 96.50 75 THR A C 1
ATOM 595 O O . THR A 1 75 ? 7.664 -2.858 -20.235 1.00 96.50 75 THR A O 1
ATOM 598 N N . LYS A 1 76 ? 6.149 -1.467 -19.363 1.00 96.56 76 LYS A N 1
ATOM 599 C CA . LYS A 1 76 ? 5.269 -1.492 -20.544 1.00 96.56 76 LYS A CA 1
ATOM 600 C C . LYS A 1 76 ? 5.945 -0.920 -21.788 1.00 96.56 76 LYS A C 1
ATOM 602 O O . LYS A 1 76 ? 5.800 -1.473 -22.874 1.00 96.56 76 LYS A O 1
ATOM 607 N N . HIS A 1 77 ? 6.651 0.200 -21.641 1.00 96.31 77 HIS A N 1
ATOM 608 C CA . HIS A 1 77 ? 7.390 0.805 -22.747 1.00 96.31 77 HIS A CA 1
ATOM 609 C C . HIS A 1 77 ? 8.512 -0.122 -23.228 1.00 96.31 77 HIS A C 1
ATOM 611 O O . HIS A 1 77 ? 8.643 -0.332 -24.428 1.00 96.31 77 HIS A O 1
ATOM 617 N N . GLN A 1 78 ? 9.262 -0.726 -22.301 1.00 95.00 78 GLN A N 1
ATOM 618 C CA . GLN A 1 78 ? 10.287 -1.720 -22.628 1.00 95.00 78 GLN A CA 1
ATOM 619 C C . GLN A 1 78 ? 9.697 -2.914 -23.387 1.00 95.00 78 GLN A C 1
ATOM 621 O O . GLN A 1 78 ? 10.180 -3.247 -24.465 1.00 95.00 78 GLN A O 1
ATOM 626 N N . LYS A 1 79 ? 8.600 -3.498 -22.890 1.00 95.75 79 LYS A N 1
ATOM 627 C CA . LYS A 1 79 ? 7.898 -4.601 -23.561 1.00 95.75 79 LYS A CA 1
ATOM 628 C C . LYS A 1 79 ? 7.476 -4.238 -24.988 1.00 95.75 79 LYS A C 1
ATOM 630 O O . LYS A 1 79 ? 7.703 -5.015 -25.906 1.00 95.75 79 LYS A O 1
ATOM 635 N N . ASN A 1 80 ? 6.917 -3.045 -25.193 1.00 96.00 80 ASN A N 1
ATOM 636 C CA . ASN A 1 80 ? 6.487 -2.585 -26.519 1.00 96.00 80 ASN A CA 1
ATOM 637 C C . ASN A 1 80 ? 7.646 -2.396 -27.513 1.00 96.00 80 ASN A C 1
ATOM 639 O O . ASN A 1 80 ? 7.424 -2.492 -28.718 1.00 96.00 80 ASN A O 1
ATOM 643 N N . ASN A 1 81 ? 8.857 -2.136 -27.017 1.00 95.44 81 ASN A N 1
ATOM 644 C CA . ASN A 1 81 ? 10.051 -1.937 -27.837 1.00 95.44 81 ASN A CA 1
ATOM 645 C C . ASN A 1 81 ? 10.953 -3.182 -27.905 1.00 95.44 81 ASN A C 1
ATOM 647 O O . ASN A 1 81 ? 12.027 -3.108 -28.493 1.00 95.44 81 ASN A O 1
ATOM 651 N N . ASN A 1 82 ? 10.532 -4.319 -27.335 1.00 93.62 82 ASN A N 1
ATOM 652 C CA . ASN A 1 82 ? 11.345 -5.537 -27.193 1.00 93.62 82 ASN A CA 1
ATOM 653 C C . ASN A 1 82 ? 12.639 -5.323 -26.377 1.00 93.62 82 ASN A C 1
ATOM 655 O O . ASN A 1 82 ? 13.668 -5.935 -26.640 1.00 93.62 82 ASN A O 1
ATOM 659 N N . GLU A 1 83 ? 12.571 -4.452 -25.373 1.00 92.69 83 GLU A N 1
ATOM 660 C CA . GLU A 1 83 ? 13.654 -4.097 -24.444 1.00 92.69 83 GLU A CA 1
ATOM 661 C C . GLU A 1 83 ? 13.404 -4.671 -23.036 1.00 92.69 83 GLU A C 1
ATOM 663 O O . GLU A 1 83 ? 13.890 -4.142 -22.035 1.00 92.69 83 GLU A O 1
ATOM 668 N N . GLU A 1 84 ? 12.559 -5.695 -22.919 1.00 89.88 84 GLU A N 1
ATOM 669 C CA . GLU A 1 84 ? 12.216 -6.289 -21.627 1.00 89.88 84 GLU A CA 1
ATOM 670 C C . GLU A 1 84 ? 13.445 -6.948 -20.983 1.00 89.88 84 GLU A C 1
ATOM 672 O O . GLU A 1 84 ? 14.252 -7.583 -21.656 1.00 89.88 84 GLU A O 1
ATOM 677 N N . GLY A 1 85 ? 13.614 -6.748 -19.674 1.00 84.19 85 GLY A N 1
ATOM 678 C CA . GLY A 1 85 ? 14.808 -7.183 -18.944 1.00 84.19 85 GLY A CA 1
ATOM 679 C C . GLY A 1 85 ? 16.010 -6.243 -19.074 1.00 84.19 85 GLY A C 1
ATOM 680 O O . GLY A 1 85 ? 16.987 -6.420 -18.350 1.00 84.19 85 GLY A O 1
ATOM 681 N N . ASN A 1 86 ? 15.946 -5.210 -19.925 1.00 91.06 86 ASN A N 1
ATOM 682 C CA . ASN A 1 86 ? 16.982 -4.184 -19.941 1.00 91.06 86 ASN A CA 1
ATOM 683 C C . ASN A 1 86 ? 16.975 -3.386 -18.633 1.00 91.06 86 ASN A C 1
ATOM 685 O O . ASN A 1 86 ? 15.925 -2.963 -18.136 1.00 91.06 86 ASN A O 1
ATOM 689 N N . ASP A 1 87 ? 18.178 -3.095 -18.146 1.00 93.81 87 ASP A N 1
ATOM 690 C CA . ASP A 1 87 ? 18.413 -2.220 -17.006 1.00 93.81 87 ASP A CA 1
ATOM 691 C C . ASP A 1 87 ? 17.691 -0.874 -17.145 1.00 93.81 87 ASP A C 1
ATOM 693 O O . ASP A 1 87 ? 17.638 -0.258 -18.216 1.00 93.81 87 ASP A O 1
ATOM 697 N N . PHE A 1 88 ? 17.211 -0.341 -16.020 1.00 93.88 88 PHE A N 1
ATOM 698 C CA . PHE A 1 88 ? 16.698 1.022 -15.998 1.00 93.88 88 PHE A CA 1
ATOM 699 C C . PHE A 1 88 ? 17.808 2.029 -16.345 1.00 93.88 88 PHE A C 1
ATOM 701 O O . PHE A 1 88 ? 18.848 2.107 -15.680 1.00 93.88 88 PHE A O 1
ATOM 708 N N . SER A 1 89 ? 17.542 2.877 -17.339 1.00 94.19 89 SER A N 1
ATOM 709 C CA . SER A 1 89 ? 18.352 4.059 -17.646 1.00 94.19 89 SER A CA 1
ATOM 710 C C . SER A 1 89 ? 18.469 4.995 -16.438 1.00 94.19 89 SER A C 1
ATOM 712 O O . SER A 1 89 ? 17.622 5.006 -15.542 1.00 94.19 89 SER A O 1
ATOM 714 N N . VAL A 1 90 ? 19.479 5.871 -16.439 1.00 94.50 90 VAL A N 1
ATOM 715 C CA . VAL A 1 90 ? 19.690 6.871 -15.373 1.00 94.50 90 VAL A CA 1
ATOM 716 C C . VAL A 1 90 ? 18.438 7.731 -15.141 1.00 94.50 90 VAL A C 1
ATOM 718 O O . VAL A 1 90 ? 18.046 7.975 -13.999 1.00 94.50 90 VAL A O 1
ATOM 721 N N . LYS A 1 91 ? 17.759 8.143 -16.220 1.00 94.94 91 LYS A N 1
ATOM 722 C CA . LYS A 1 91 ? 16.521 8.932 -16.144 1.00 94.94 91 LYS A CA 1
ATOM 723 C C . LYS A 1 91 ? 15.368 8.134 -15.525 1.00 94.94 91 LYS A C 1
ATOM 725 O O . LYS A 1 91 ? 14.635 8.673 -14.697 1.00 94.94 91 LYS A O 1
ATOM 730 N N . GLN A 1 92 ? 15.220 6.861 -15.896 1.00 95.56 92 GLN A N 1
ATOM 731 C CA . GLN A 1 92 ? 14.210 5.970 -15.316 1.00 95.56 92 GLN A CA 1
ATOM 732 C C . GLN A 1 92 ? 14.480 5.735 -13.828 1.00 95.56 92 GLN A C 1
ATOM 734 O O . GLN A 1 92 ? 13.579 5.979 -13.027 1.00 95.56 92 GLN A O 1
ATOM 739 N N . LYS A 1 93 ? 15.720 5.389 -13.453 1.00 95.06 93 LYS A N 1
ATOM 740 C CA . LYS A 1 93 ? 16.155 5.218 -12.055 1.00 95.06 93 LYS A CA 1
ATOM 741 C C . LYS A 1 93 ? 15.837 6.453 -11.217 1.00 95.06 93 LYS A C 1
ATOM 743 O O . LYS A 1 93 ? 15.219 6.320 -10.167 1.00 95.06 93 LYS A O 1
ATOM 748 N N . LYS A 1 94 ? 16.154 7.657 -11.711 1.00 95.44 94 LYS A N 1
ATOM 749 C CA . LYS A 1 94 ? 15.801 8.917 -11.034 1.00 95.44 94 LYS A CA 1
ATOM 750 C C . LYS A 1 94 ? 14.290 9.043 -10.810 1.00 95.44 94 LYS A C 1
ATOM 752 O O . LYS A 1 94 ? 13.860 9.292 -9.690 1.00 95.44 94 LYS A O 1
ATOM 757 N N . SER A 1 95 ? 13.487 8.808 -11.848 1.00 95.31 95 SER A N 1
ATOM 758 C CA . SER A 1 95 ? 12.025 8.924 -11.751 1.00 95.31 95 SER A CA 1
ATOM 759 C C . SER A 1 95 ? 11.369 7.860 -10.861 1.00 95.31 95 SER A C 1
ATOM 761 O O . SER A 1 95 ? 10.301 8.108 -10.305 1.00 95.31 95 SER A O 1
ATOM 763 N N . ILE A 1 96 ? 11.984 6.678 -10.737 1.00 96.25 96 ILE A N 1
ATOM 764 C CA . ILE A 1 96 ? 11.573 5.630 -9.797 1.00 96.25 96 ILE A CA 1
ATOM 765 C C . ILE A 1 96 ? 11.929 6.066 -8.374 1.00 96.25 96 ILE A C 1
ATOM 767 O O . ILE A 1 96 ? 11.067 6.004 -7.504 1.00 96.25 96 ILE A O 1
ATOM 771 N N . ASN A 1 97 ? 13.142 6.584 -8.151 1.00 95.31 97 ASN A N 1
ATOM 772 C CA . ASN A 1 97 ? 13.591 7.062 -6.840 1.00 95.31 97 ASN A CA 1
ATOM 773 C C . ASN A 1 97 ? 12.717 8.194 -6.287 1.00 95.31 97 ASN A C 1
ATOM 775 O O . ASN A 1 97 ? 12.419 8.205 -5.100 1.00 95.31 97 ASN A O 1
ATOM 779 N N . GLU A 1 98 ? 12.254 9.116 -7.133 1.00 95.44 98 GLU A N 1
ATOM 780 C CA . GLU A 1 98 ? 11.301 10.163 -6.727 1.00 95.44 98 GLU A CA 1
ATOM 781 C C . GLU A 1 98 ? 9.995 9.571 -6.165 1.00 95.44 98 GLU A C 1
ATOM 783 O O . GLU A 1 98 ? 9.392 10.127 -5.250 1.00 95.44 98 GLU A O 1
ATOM 788 N N . ARG A 1 99 ? 9.544 8.424 -6.693 1.00 96.50 99 ARG A N 1
ATOM 789 C CA . ARG A 1 99 ? 8.362 7.715 -6.179 1.00 96.50 99 ARG A CA 1
ATOM 790 C C . ARG A 1 99 ? 8.684 6.818 -4.987 1.00 96.50 99 ARG A C 1
ATOM 792 O O . ARG A 1 99 ? 7.836 6.697 -4.111 1.00 96.50 99 ARG A O 1
ATOM 799 N N . ASP A 1 100 ? 9.884 6.240 -4.933 1.00 96.38 100 ASP A N 1
ATOM 800 C CA . ASP A 1 100 ? 10.366 5.486 -3.767 1.00 96.38 100 ASP A CA 1
ATOM 801 C C . ASP A 1 100 ? 10.449 6.385 -2.530 1.00 96.38 100 ASP A C 1
ATOM 803 O O . ASP A 1 100 ? 9.968 6.012 -1.469 1.00 96.38 100 ASP A O 1
ATOM 807 N N . GLN A 1 101 ? 10.965 7.609 -2.665 1.00 96.00 101 GLN A N 1
ATOM 808 C CA . GLN A 1 101 ? 11.022 8.568 -1.557 1.00 96.00 101 GLN A CA 1
ATOM 8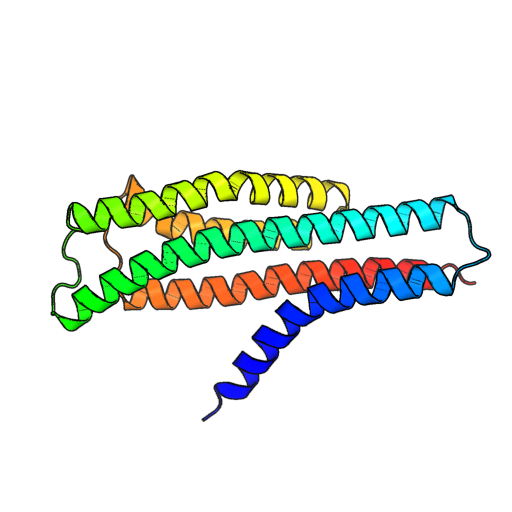09 C C . GLN A 1 101 ? 9.626 8.885 -1.005 1.00 96.00 101 GLN A C 1
ATOM 811 O O . GLN A 1 101 ? 9.410 8.798 0.201 1.00 96.00 101 GLN A O 1
ATOM 816 N N . ALA A 1 102 ? 8.650 9.139 -1.882 1.00 93.31 102 ALA A N 1
ATOM 817 C CA . ALA A 1 102 ? 7.261 9.341 -1.469 1.00 93.31 102 ALA A CA 1
ATOM 818 C C . ALA A 1 102 ? 6.646 8.088 -0.806 1.00 93.31 102 ALA A C 1
ATOM 820 O O . ALA A 1 102 ? 5.809 8.196 0.091 1.00 93.31 102 ALA A O 1
ATOM 821 N N . LEU A 1 103 ? 7.045 6.884 -1.230 1.00 96.19 103 LEU A N 1
ATOM 822 C CA . LEU A 1 103 ? 6.648 5.632 -0.581 1.00 96.19 103 LEU A CA 1
ATOM 823 C C . LEU A 1 103 ? 7.250 5.504 0.824 1.00 96.19 103 LEU A C 1
ATOM 825 O O . LEU A 1 103 ? 6.518 5.178 1.759 1.00 96.19 103 LEU A O 1
ATOM 829 N N . VAL A 1 104 ? 8.538 5.814 0.979 1.00 96.06 104 VAL A N 1
ATOM 830 C CA . VAL A 1 104 ? 9.247 5.812 2.267 1.00 96.06 104 VAL A CA 1
ATOM 831 C C . VAL A 1 104 ? 8.611 6.802 3.244 1.00 96.06 104 VAL A C 1
ATOM 833 O O . VAL A 1 104 ? 8.377 6.454 4.400 1.00 96.06 104 VAL A O 1
ATOM 836 N N . GLU A 1 105 ? 8.248 8.002 2.790 1.00 94.25 105 GLU A N 1
ATOM 837 C CA . GLU A 1 105 ? 7.460 8.957 3.586 1.00 94.25 105 GLU A CA 1
ATOM 838 C C . GLU A 1 105 ? 6.087 8.372 3.968 1.00 94.25 105 GLU A C 1
ATOM 840 O O . GLU A 1 105 ? 5.633 8.490 5.110 1.00 94.25 105 GLU A O 1
ATOM 845 N N . GLY A 1 106 ? 5.466 7.639 3.038 1.00 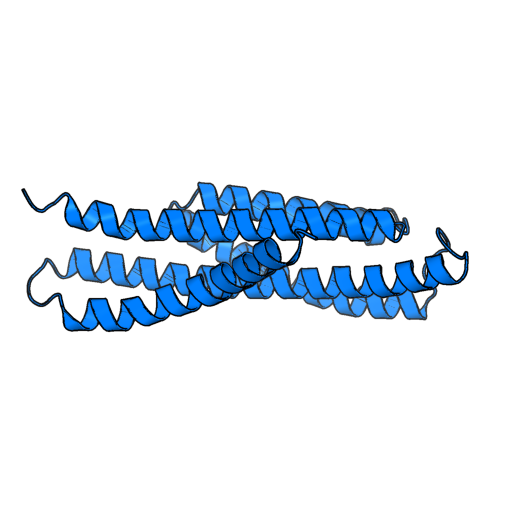94.38 106 GLY A N 1
ATOM 846 C CA . GLY A 1 106 ? 4.244 6.863 3.243 1.00 94.38 106 GLY A CA 1
ATOM 847 C C . GLY A 1 106 ? 4.309 5.853 4.398 1.00 94.38 106 GLY A C 1
ATOM 848 O O . GLY A 1 106 ? 3.282 5.546 5.010 1.00 94.38 106 GLY A O 1
ATOM 849 N N . TRP A 1 107 ? 5.497 5.351 4.755 1.00 96.50 107 TRP A N 1
ATOM 850 C CA . TRP A 1 107 ? 5.649 4.399 5.859 1.00 96.50 107 TRP A CA 1
ATOM 851 C C . TRP A 1 107 ? 5.244 4.985 7.211 1.00 96.50 107 TRP A C 1
ATOM 853 O O . TRP A 1 107 ? 4.755 4.238 8.061 1.00 96.50 107 TRP A O 1
ATOM 863 N N . ALA A 1 108 ? 5.387 6.297 7.423 1.00 96.75 108 ALA A N 1
ATOM 864 C CA . ALA A 1 108 ? 4.942 6.940 8.659 1.00 96.75 108 ALA A CA 1
ATOM 865 C C . ALA A 1 108 ? 3.433 6.734 8.887 1.00 96.75 108 ALA A C 1
ATOM 867 O O . ALA A 1 108 ? 3.018 6.346 9.984 1.00 96.75 108 ALA A O 1
ATOM 868 N N . TYR A 1 109 ? 2.630 6.879 7.829 1.00 96.69 109 TYR A N 1
ATOM 869 C CA . TYR A 1 109 ? 1.187 6.629 7.856 1.00 96.69 109 TYR A CA 1
ATOM 870 C C . TYR A 1 109 ? 0.876 5.156 8.123 1.00 96.69 109 TYR A C 1
ATOM 872 O O . TYR A 1 109 ? 0.056 4.839 8.982 1.00 96.69 109 TYR A O 1
ATOM 880 N N . GLN A 1 110 ? 1.606 4.231 7.494 1.00 96.69 110 GLN A N 1
ATOM 881 C CA . GLN A 1 110 ? 1.466 2.803 7.790 1.00 96.69 110 GLN A CA 1
ATOM 882 C C . GLN A 1 110 ? 1.721 2.497 9.278 1.00 96.69 110 GLN A C 1
ATOM 884 O O . GLN A 1 110 ? 0.937 1.786 9.912 1.00 96.69 110 GLN A O 1
ATOM 889 N N . LYS A 1 111 ? 2.818 3.004 9.861 1.00 97.44 111 LYS A N 1
ATOM 890 C CA . LYS A 1 111 ? 3.145 2.754 11.279 1.00 97.44 111 LYS A CA 1
ATOM 891 C C . LYS A 1 111 ? 2.102 3.352 12.211 1.00 97.44 111 LYS A C 1
ATOM 893 O O . LYS A 1 111 ? 1.700 2.698 13.175 1.00 97.44 111 LYS A O 1
ATOM 898 N N . SER A 1 112 ? 1.653 4.559 11.894 1.00 96.94 112 SER A N 1
ATOM 899 C CA . SER A 1 112 ? 0.592 5.254 12.608 1.00 96.94 112 SER A CA 1
ATOM 900 C C . SER A 1 112 ? -0.720 4.451 12.589 1.00 96.94 112 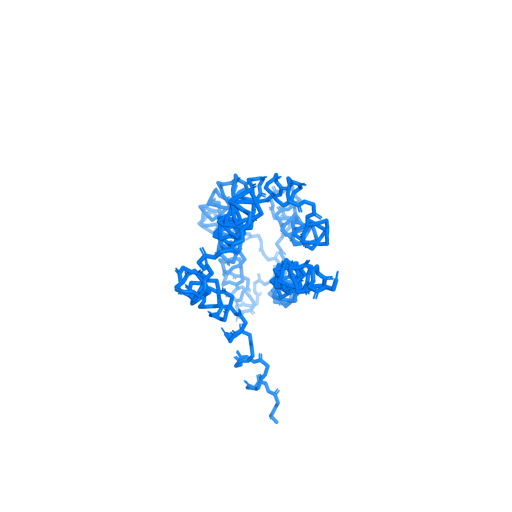SER A C 1
ATOM 902 O O . SER A 1 112 ? -1.251 4.122 13.656 1.00 96.94 112 SER A O 1
ATOM 904 N N . ALA A 1 113 ? -1.169 3.995 11.414 1.00 96.94 113 ALA A N 1
ATOM 905 C CA . ALA A 1 113 ? -2.336 3.126 11.268 1.00 96.94 113 ALA A CA 1
ATOM 906 C C . ALA A 1 113 ? -2.200 1.821 12.067 1.00 96.94 113 ALA A C 1
ATOM 908 O O . ALA A 1 113 ? -3.096 1.471 12.832 1.00 96.94 113 ALA A O 1
ATOM 909 N N . ILE A 1 114 ? -1.065 1.115 11.958 1.00 97.06 114 ILE A N 1
ATOM 910 C CA . ILE A 1 114 ? -0.814 -0.130 12.706 1.00 97.06 114 ILE A CA 1
ATOM 911 C C . ILE A 1 114 ? -0.887 0.107 14.219 1.00 97.06 114 ILE A C 1
ATOM 913 O O . ILE A 1 114 ? -1.470 -0.706 14.940 1.00 97.06 114 ILE A O 1
ATOM 917 N N . SER A 1 115 ? -0.299 1.201 14.709 1.00 97.00 115 SER A N 1
ATOM 918 C CA . SER A 1 115 ? -0.322 1.552 16.130 1.00 97.00 115 SER A CA 1
ATOM 919 C C . SER A 1 115 ? -1.756 1.769 16.620 1.00 97.00 115 SER A C 1
ATOM 921 O O . SER A 1 115 ? -2.194 1.115 17.570 1.00 97.00 115 SER A O 1
ATOM 923 N N . ARG A 1 116 ? -2.537 2.600 15.917 1.00 96.38 116 ARG A N 1
ATOM 924 C CA . ARG A 1 116 ? -3.936 2.876 16.280 1.00 96.38 116 ARG A CA 1
ATOM 925 C C . ARG A 1 116 ? -4.826 1.639 16.163 1.00 96.38 116 ARG A C 1
ATOM 927 O O . ARG A 1 116 ? -5.632 1.391 17.057 1.00 96.38 116 ARG A O 1
ATOM 934 N N . LEU A 1 117 ? -4.634 0.811 15.135 1.00 95.81 117 LEU A N 1
ATOM 935 C CA . LEU A 1 117 ? -5.341 -0.464 14.980 1.00 95.81 117 LEU A CA 1
ATOM 936 C C . LEU A 1 117 ? -5.106 -1.404 16.169 1.00 95.81 117 LEU A C 1
ATOM 938 O O . LEU A 1 117 ? -6.038 -2.056 16.641 1.00 95.81 117 LEU A O 1
ATOM 942 N N . ARG A 1 118 ? -3.876 -1.452 16.695 1.00 94.75 118 ARG A N 1
ATOM 943 C CA . ARG A 1 118 ? -3.554 -2.230 17.901 1.00 94.75 118 ARG A CA 1
ATOM 944 C C . ARG A 1 118 ? -4.226 -1.662 19.147 1.00 94.75 118 ARG A C 1
ATOM 946 O O . ARG A 1 118 ? -4.750 -2.445 19.936 1.00 94.75 118 ARG A O 1
ATOM 953 N N . LEU A 1 119 ? -4.276 -0.335 19.300 1.00 93.56 119 LEU A N 1
ATOM 954 C CA . LEU A 1 119 ? -4.968 0.317 20.423 1.00 93.56 119 LEU A CA 1
ATOM 955 C C . LEU A 1 119 ? -6.456 -0.052 20.472 1.00 93.56 119 LEU A C 1
ATOM 957 O O . LEU A 1 119 ? -6.992 -0.322 21.546 1.00 93.56 119 LEU A O 1
ATOM 961 N N . VAL A 1 120 ? -7.112 -0.134 19.312 1.00 90.94 120 VAL A N 1
ATOM 962 C CA . VAL A 1 120 ? -8.527 -0.534 19.222 1.00 90.94 120 VAL A CA 1
ATOM 963 C C . VAL A 1 120 ? -8.732 -2.053 19.136 1.00 90.94 120 VAL A C 1
ATOM 965 O O . VAL A 1 120 ? -9.869 -2.508 19.067 1.00 90.94 120 VAL A O 1
ATOM 968 N N . LYS A 1 121 ? -7.657 -2.852 19.212 1.00 92.62 121 LYS A N 1
ATOM 969 C CA . LYS A 1 121 ? -7.657 -4.326 19.123 1.00 92.62 121 LYS A CA 1
ATOM 970 C C . LYS A 1 121 ? -8.174 -4.886 17.786 1.00 92.62 121 LYS A C 1
ATOM 972 O O . LYS A 1 121 ? -8.625 -6.030 17.724 1.00 92.62 121 LYS A O 1
ATOM 977 N N . ALA A 1 122 ? -8.049 -4.131 16.697 1.00 93.75 122 ALA A N 1
ATOM 978 C CA . ALA A 1 122 ? -8.429 -4.546 15.345 1.00 93.75 122 ALA A CA 1
ATOM 979 C C . ALA A 1 122 ? -7.367 -5.470 14.704 1.00 93.75 122 ALA A C 1
ATOM 981 O O . ALA A 1 122 ? -6.780 -5.176 13.662 1.00 93.75 122 ALA A O 1
ATOM 982 N N . ASN A 1 123 ? -7.092 -6.613 15.341 1.00 94.81 123 ASN A N 1
ATOM 983 C CA . ASN A 1 123 ? -5.991 -7.514 14.971 1.00 94.81 123 ASN A CA 1
ATOM 984 C C . ASN A 1 123 ? -6.110 -8.093 13.551 1.00 94.81 123 ASN A C 1
ATOM 986 O O . ASN A 1 123 ? -5.092 -8.361 12.912 1.00 94.81 123 ASN A O 1
ATOM 990 N N . VAL A 1 124 ? -7.333 -8.288 13.050 1.00 95.69 124 VAL A N 1
ATOM 991 C CA . VAL A 1 124 ? -7.574 -8.766 11.678 1.00 95.69 124 VAL A CA 1
ATOM 992 C C . VAL A 1 124 ? -7.096 -7.726 10.662 1.00 95.69 124 VAL A C 1
ATOM 994 O O . VAL A 1 124 ? -6.335 -8.065 9.757 1.00 95.69 124 VAL A O 1
ATOM 997 N N . ALA A 1 125 ? -7.434 -6.452 10.874 1.00 94.94 125 ALA A N 1
ATOM 998 C CA . ALA A 1 125 ? -6.978 -5.350 10.032 1.00 94.94 125 ALA A CA 1
ATOM 999 C C . ALA A 1 125 ? -5.454 -5.151 10.112 1.0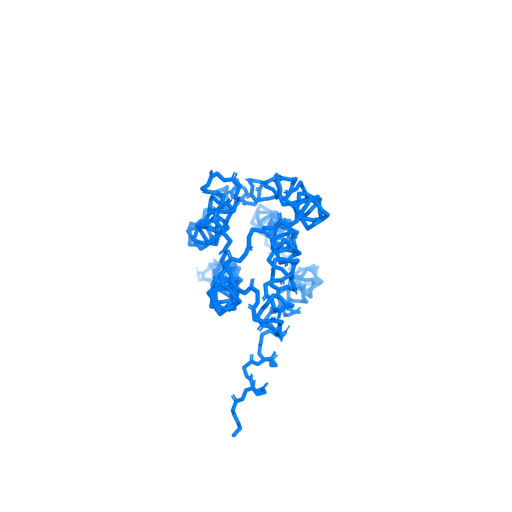0 94.94 125 ALA A C 1
ATOM 1001 O O . ALA A 1 125 ? -4.814 -4.944 9.084 1.00 94.94 125 ALA A O 1
ATOM 1002 N N . VAL A 1 126 ? -4.836 -5.325 11.293 1.00 97.50 126 VAL A N 1
ATOM 1003 C CA . VAL A 1 126 ? -3.362 -5.329 11.426 1.00 97.50 126 VAL A CA 1
ATOM 1004 C C . VAL A 1 126 ? -2.729 -6.415 10.551 1.00 97.50 126 VAL A C 1
ATOM 1006 O O . VAL A 1 126 ? -1.759 -6.147 9.843 1.00 97.50 126 VAL A O 1
ATOM 1009 N N . LYS A 1 127 ? -3.269 -7.643 10.575 1.00 97.81 127 LYS A N 1
ATOM 1010 C CA . LYS A 1 127 ? -2.760 -8.751 9.749 1.00 97.81 127 LYS A CA 1
ATOM 1011 C C . LYS A 1 127 ? -2.943 -8.475 8.256 1.00 97.81 127 LYS A C 1
ATOM 1013 O O . LYS A 1 127 ? -2.016 -8.720 7.487 1.00 97.81 127 LYS A O 1
ATOM 1018 N N . ALA A 1 128 ? -4.100 -7.953 7.848 1.00 96.56 128 ALA A N 1
ATOM 1019 C CA . ALA A 1 128 ? -4.366 -7.597 6.456 1.00 96.56 128 ALA A CA 1
ATOM 1020 C C . ALA A 1 128 ? -3.403 -6.504 5.955 1.00 96.56 128 ALA A C 1
ATOM 1022 O O . ALA A 1 128 ? -2.804 -6.644 4.890 1.00 96.56 128 ALA A O 1
ATOM 1023 N N . LEU A 1 129 ? -3.165 -5.457 6.750 1.00 96.94 129 LEU A N 1
ATOM 1024 C CA . LEU A 1 129 ? -2.219 -4.398 6.391 1.00 96.94 129 LEU A CA 1
ATOM 1025 C C . LEU A 1 129 ? -0.767 -4.909 6.368 1.00 96.94 129 LEU A C 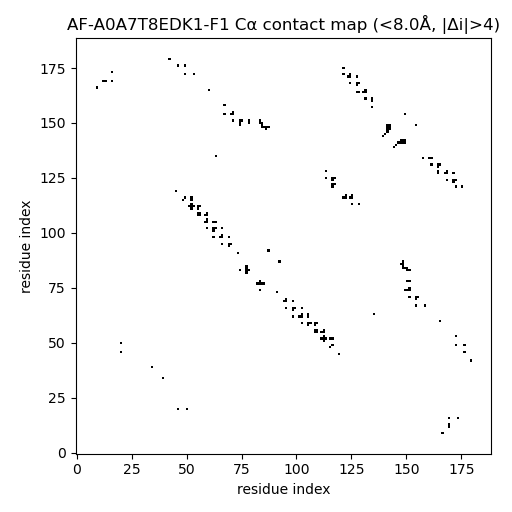1
ATOM 1027 O O . LEU A 1 129 ? 0.034 -4.490 5.536 1.00 96.94 129 LEU A O 1
ATOM 1031 N N . GLY A 1 130 ? -0.432 -5.878 7.225 1.00 97.25 130 GLY A N 1
ATOM 1032 C CA . GLY A 1 130 ? 0.859 -6.568 7.195 1.00 97.25 130 GLY A CA 1
ATOM 1033 C C . GLY A 1 130 ? 1.105 -7.350 5.899 1.00 97.25 130 GLY A C 1
ATOM 1034 O O . GLY A 1 130 ? 2.209 -7.297 5.362 1.00 97.25 130 GLY A O 1
ATOM 1035 N N . LYS A 1 131 ? 0.081 -8.022 5.358 1.00 97.25 131 LYS A N 1
ATOM 1036 C CA . LYS A 1 131 ? 0.161 -8.703 4.051 1.00 97.25 131 LYS A CA 1
ATOM 1037 C C . LYS A 1 131 ? 0.298 -7.720 2.887 1.00 97.25 131 LYS A C 1
ATOM 1039 O O . LYS A 1 131 ? 0.983 -8.004 1.910 1.00 97.25 131 LYS A O 1
ATOM 1044 N N . PHE A 1 132 ? -0.326 -6.547 2.987 1.00 97.12 132 PHE A N 1
ATOM 1045 C CA . PHE A 1 132 ? -0.105 -5.482 2.010 1.00 97.12 132 PHE A CA 1
ATOM 1046 C C . PHE A 1 132 ? 1.366 -5.048 1.999 1.00 97.12 132 PHE A C 1
ATOM 1048 O O . PHE A 1 132 ? 1.997 -5.000 0.949 1.00 97.12 132 PHE A O 1
ATOM 1055 N N . ASN A 1 133 ? 1.934 -4.815 3.184 1.00 96.25 133 ASN A N 1
ATOM 1056 C CA . ASN A 1 133 ? 3.334 -4.432 3.348 1.00 96.25 133 ASN A CA 1
ATOM 1057 C C . ASN A 1 133 ? 4.320 -5.472 2.785 1.00 96.25 133 ASN A C 1
ATOM 1059 O O . ASN A 1 133 ? 5.382 -5.100 2.302 1.00 96.25 133 ASN A O 1
ATOM 1063 N N . SER A 1 134 ? 4.003 -6.772 2.825 1.00 97.19 134 SER A N 1
ATOM 1064 C CA . SER A 1 134 ? 4.873 -7.775 2.192 1.00 97.19 134 SER A CA 1
ATOM 1065 C C . SER A 1 134 ? 4.904 -7.663 0.667 1.00 97.19 134 SER A C 1
ATOM 1067 O O . SER A 1 134 ? 5.960 -7.879 0.089 1.00 97.19 134 SER A O 1
ATOM 1069 N N . LEU A 1 135 ? 3.794 -7.277 0.024 1.00 97.69 135 LEU A N 1
ATOM 1070 C CA . LEU A 1 135 ? 3.762 -7.036 -1.426 1.00 97.69 135 LEU A CA 1
ATOM 1071 C C . LEU A 1 135 ? 4.567 -5.788 -1.810 1.00 97.69 135 LEU A C 1
ATOM 1073 O O . LEU A 1 135 ? 5.192 -5.750 -2.865 1.00 97.69 135 LEU A O 1
ATOM 1077 N N . GLU A 1 136 ? 4.561 -4.771 -0.945 1.00 96.81 136 GLU A N 1
ATOM 1078 C CA . GLU A 1 136 ? 5.429 -3.601 -1.096 1.00 96.81 136 GLU A CA 1
ATOM 1079 C C . GLU A 1 136 ? 6.903 -3.980 -1.052 1.00 96.81 136 GLU A C 1
ATOM 1081 O O . GLU A 1 136 ? 7.647 -3.666 -1.983 1.00 96.81 136 GLU A O 1
ATOM 1086 N N . LYS A 1 137 ? 7.298 -4.713 -0.008 1.00 96.50 137 LYS A N 1
ATOM 1087 C CA . LYS A 1 137 ? 8.669 -5.195 0.148 1.00 96.50 137 LYS A CA 1
ATOM 1088 C C . LYS A 1 137 ? 9.121 -6.053 -1.020 1.00 96.50 137 LYS A C 1
ATOM 1090 O O . LYS A 1 137 ? 10.203 -5.822 -1.528 1.00 96.50 137 LYS A O 1
ATOM 1095 N N . GLU A 1 138 ? 8.284 -6.980 -1.482 1.00 96.06 138 GLU A N 1
ATOM 1096 C CA . GLU A 1 138 ? 8.604 -7.849 -2.619 1.00 96.06 138 GLU A CA 1
ATOM 1097 C C . GLU A 1 138 ? 9.077 -7.051 -3.842 1.00 96.06 138 GLU A C 1
ATOM 1099 O O . GLU A 1 138 ? 10.101 -7.375 -4.436 1.00 96.06 138 GLU A O 1
ATOM 1104 N N . LEU A 1 139 ? 8.368 -5.978 -4.200 1.00 96.25 139 LEU A N 1
ATOM 1105 C CA . LEU A 1 139 ? 8.760 -5.148 -5.337 1.00 96.25 139 LEU A CA 1
ATOM 1106 C C . LEU A 1 139 ? 9.967 -4.268 -5.029 1.00 96.25 139 LEU A C 1
ATOM 1108 O O . LEU A 1 139 ? 10.865 -4.128 -5.861 1.00 96.25 139 LEU A O 1
ATOM 1112 N N . ARG A 1 140 ? 9.947 -3.613 -3.865 1.00 95.38 140 ARG A N 1
ATOM 1113 C CA . ARG A 1 140 ? 10.978 -2.648 -3.497 1.00 95.38 140 ARG A CA 1
ATOM 1114 C C . ARG A 1 140 ? 12.324 -3.335 -3.329 1.00 95.38 140 ARG A C 1
ATOM 1116 O O . ARG A 1 140 ? 13.317 -2.807 -3.815 1.00 95.38 140 ARG A O 1
ATOM 1123 N N . ASP A 1 141 ? 12.358 -4.501 -2.693 1.00 95.38 141 ASP A N 1
ATOM 1124 C CA . ASP A 1 141 ? 13.594 -5.239 -2.463 1.00 95.38 141 ASP A CA 1
ATOM 1125 C C . ASP A 1 141 ? 14.203 -5.689 -3.793 1.00 95.38 141 ASP A C 1
ATOM 1127 O O . ASP A 1 141 ? 15.371 -5.392 -4.058 1.00 95.38 141 ASP A O 1
ATOM 1131 N N . ARG A 1 142 ? 13.365 -6.220 -4.692 1.00 94.62 142 ARG A N 1
ATOM 1132 C CA . ARG A 1 142 ? 13.764 -6.607 -6.048 1.00 94.62 142 ARG A CA 1
ATOM 1133 C C . ARG A 1 142 ? 14.413 -5.456 -6.824 1.00 94.62 142 ARG A C 1
ATOM 1135 O O . ARG A 1 142 ? 15.472 -5.615 -7.422 1.00 94.62 142 ARG A O 1
ATOM 1142 N N . ILE A 1 143 ? 13.811 -4.266 -6.794 1.00 94.12 143 ILE A N 1
ATOM 1143 C CA . ILE A 1 143 ? 14.283 -3.119 -7.588 1.00 94.12 143 ILE A CA 1
ATOM 1144 C C . ILE A 1 143 ? 15.445 -2.374 -6.922 1.00 94.12 143 ILE A C 1
ATOM 1146 O O . ILE A 1 143 ? 16.382 -1.949 -7.599 1.00 94.12 143 ILE A O 1
ATOM 1150 N N . VAL A 1 144 ? 15.369 -2.145 -5.611 1.00 90.75 144 VAL A N 1
ATOM 1151 C CA . VAL A 1 144 ? 16.297 -1.264 -4.886 1.00 90.75 144 VAL A CA 1
ATOM 1152 C C . VAL A 1 144 ? 17.535 -2.023 -4.420 1.00 90.75 144 VAL A C 1
ATOM 1154 O O . VAL A 1 144 ? 18.643 -1.492 -4.528 1.00 90.75 144 VAL A O 1
ATOM 1157 N N . PHE A 1 145 ? 17.364 -3.241 -3.902 1.00 89.38 145 PHE A N 1
ATOM 1158 C CA . PHE A 1 145 ? 18.456 -4.020 -3.320 1.00 89.38 145 PHE A CA 1
ATOM 1159 C C . PHE A 1 145 ? 19.010 -5.042 -4.309 1.00 89.38 145 PHE A C 1
ATOM 1161 O O . PHE A 1 145 ? 20.216 -5.025 -4.563 1.00 89.38 145 PHE A O 1
ATOM 1168 N N . ASP A 1 146 ? 18.141 -5.843 -4.926 1.00 91.94 146 ASP A N 1
ATOM 1169 C CA . ASP A 1 146 ? 18.561 -6.890 -5.869 1.00 91.94 146 ASP A CA 1
ATOM 1170 C C . ASP A 1 146 ? 18.890 -6.319 -7.258 1.00 91.94 146 ASP A C 1
ATOM 1172 O O . ASP A 1 146 ? 19.588 -6.950 -8.050 1.00 91.94 146 ASP A O 1
ATOM 1176 N N . LYS A 1 147 ? 18.454 -5.076 -7.522 1.00 90.12 147 LYS A N 1
ATOM 1177 C CA . LYS A 1 147 ? 18.655 -4.333 -8.779 1.00 90.12 147 LYS A CA 1
ATOM 1178 C C . LYS A 1 147 ? 18.110 -5.070 -10.000 1.00 90.12 147 LYS A C 1
ATOM 1180 O O . LYS A 1 147 ? 18.591 -4.870 -11.112 1.00 90.12 147 LYS A O 1
ATOM 1185 N N . GLU A 1 148 ? 17.091 -5.888 -9.791 1.00 92.56 148 GLU A N 1
ATOM 1186 C CA . GLU A 1 148 ? 16.444 -6.656 -10.836 1.00 92.56 148 GLU A CA 1
ATOM 1187 C C . GLU A 1 148 ? 15.260 -5.866 -11.407 1.00 92.56 148 GLU A C 1
ATOM 1189 O O . GLU A 1 148 ? 14.426 -5.316 -10.678 1.00 92.56 148 GLU A O 1
ATOM 1194 N N . VAL A 1 149 ? 15.187 -5.799 -12.737 1.00 93.88 149 VAL A N 1
ATOM 1195 C CA . VAL A 1 149 ? 14.081 -5.156 -13.447 1.00 93.88 149 VAL A CA 1
ATOM 1196 C C . VAL A 1 149 ? 12.959 -6.178 -13.639 1.00 93.88 149 VAL A C 1
ATOM 1198 O O . VAL A 1 149 ? 13.148 -7.132 -14.393 1.00 93.88 149 VAL A O 1
ATOM 1201 N N . PRO A 1 150 ? 11.784 -6.000 -13.007 1.00 95.56 150 PRO A N 1
ATOM 1202 C CA . PRO A 1 150 ? 10.659 -6.889 -13.250 1.00 95.56 150 PRO A CA 1
ATOM 1203 C C . PRO A 1 150 ? 10.110 -6.688 -14.667 1.00 95.56 150 PRO A C 1
ATOM 1205 O O . PRO A 1 150 ? 10.080 -5.572 -15.192 1.00 95.56 150 PRO A O 1
ATOM 1208 N N . THR A 1 151 ? 9.605 -7.759 -15.263 1.00 96.31 151 THR A N 1
ATOM 1209 C CA . THR A 1 151 ? 8.858 -7.720 -16.526 1.00 96.31 151 THR A CA 1
ATOM 1210 C C . THR A 1 151 ? 7.540 -6.962 -16.365 1.00 96.31 151 THR A C 1
ATOM 1212 O O . THR A 1 151 ? 7.022 -6.770 -15.257 1.00 96.31 151 THR A O 1
ATOM 1215 N N . TYR A 1 152 ? 6.938 -6.536 -17.477 1.00 96.19 152 TYR A N 1
ATOM 1216 C CA . TYR A 1 152 ? 5.636 -5.869 -17.405 1.00 96.19 152 TYR A CA 1
ATOM 1217 C C . TYR A 1 152 ? 4.553 -6.783 -16.819 1.00 96.19 152 TYR A C 1
ATOM 1219 O O . TYR A 1 152 ? 3.728 -6.331 -16.020 1.00 96.19 152 TYR A O 1
ATOM 1227 N N . ASP A 1 153 ? 4.568 -8.064 -17.186 1.00 95.75 153 ASP A N 1
ATOM 1228 C CA . ASP A 1 153 ? 3.545 -9.017 -16.761 1.00 95.75 153 ASP A CA 1
ATOM 1229 C C . ASP A 1 153 ? 3.643 -9.325 -15.259 1.00 95.75 153 ASP A C 1
ATOM 1231 O O . ASP A 1 153 ? 2.611 -9.385 -14.587 1.00 95.75 153 ASP A O 1
ATOM 1235 N N . GLU A 1 154 ? 4.855 -9.394 -14.699 1.00 96.56 154 GLU A N 1
ATOM 1236 C CA . GLU A 1 154 ? 5.070 -9.516 -13.249 1.00 96.56 154 GLU A CA 1
ATOM 1237 C C . GLU A 1 154 ? 4.545 -8.297 -12.483 1.00 96.56 154 GLU A C 1
ATOM 1239 O O . GLU A 1 154 ? 3.869 -8.439 -11.462 1.00 96.56 154 GLU A O 1
ATOM 1244 N N . VAL A 1 155 ? 4.788 -7.083 -12.989 1.00 96.75 155 VAL A N 1
ATOM 1245 C CA . VAL A 1 155 ? 4.270 -5.858 -12.354 1.00 96.75 155 VAL A CA 1
ATOM 1246 C C . VAL A 1 155 ? 2.740 -5.814 -12.423 1.00 96.75 155 VAL A C 1
ATOM 1248 O O . VAL A 1 155 ? 2.079 -5.375 -11.476 1.00 96.75 155 VAL A O 1
ATOM 1251 N N . VAL A 1 156 ? 2.144 -6.274 -13.527 1.00 95.88 156 VAL A N 1
ATOM 1252 C CA . VAL A 1 156 ? 0.684 -6.381 -13.669 1.00 95.88 156 VAL A CA 1
ATOM 1253 C C . VAL A 1 156 ? 0.102 -7.424 -12.717 1.00 95.88 156 VAL A C 1
ATOM 1255 O O . VAL A 1 156 ? -0.965 -7.182 -12.148 1.00 95.88 156 VAL A O 1
ATOM 1258 N N . ASP A 1 157 ? 0.769 -8.560 -12.522 1.00 96.88 157 ASP A N 1
ATOM 1259 C CA . ASP A 1 157 ? 0.335 -9.566 -11.553 1.00 96.88 157 ASP A CA 1
ATOM 1260 C C . ASP A 1 157 ? 0.380 -9.025 -10.120 1.00 96.88 157 ASP A C 1
ATOM 1262 O O . ASP A 1 157 ? -0.636 -9.034 -9.415 1.00 96.88 157 ASP A O 1
ATOM 1266 N N . LEU A 1 158 ? 1.500 -8.408 -9.733 1.00 96.75 158 LEU A N 1
ATOM 1267 C CA . LEU A 1 158 ? 1.633 -7.735 -8.445 1.00 96.75 158 LEU A CA 1
ATOM 1268 C C . LEU A 1 158 ? 0.504 -6.722 -8.224 1.00 96.75 158 LEU A C 1
ATOM 1270 O O . LEU A 1 158 ? -0.121 -6.732 -7.165 1.00 96.75 158 LEU A O 1
ATOM 1274 N N . ARG A 1 159 ? 0.170 -5.891 -9.222 1.00 95.94 159 ARG A N 1
ATOM 1275 C CA . ARG A 1 159 ? -0.952 -4.935 -9.132 1.00 95.94 159 ARG A CA 1
ATOM 1276 C C . ARG A 1 159 ? -2.282 -5.598 -8.795 1.00 95.94 159 ARG A C 1
ATOM 1278 O O . ARG A 1 159 ? -3.052 -5.034 -8.018 1.00 95.94 159 ARG A O 1
ATOM 1285 N N . LYS A 1 160 ? -2.562 -6.778 -9.353 1.00 94.31 160 LYS A N 1
ATOM 1286 C CA . LYS A 1 160 ? -3.787 -7.531 -9.040 1.00 94.31 160 LYS A CA 1
ATOM 1287 C C . LYS A 1 160 ? -3.776 -8.007 -7.592 1.00 94.31 160 LYS A C 1
ATOM 1289 O O . LYS A 1 160 ? -4.767 -7.816 -6.889 1.00 94.31 160 LYS A O 1
ATOM 1294 N N . ARG A 1 161 ? -2.655 -8.569 -7.125 1.00 96.81 161 ARG A N 1
ATOM 1295 C CA . ARG A 1 161 ? -2.499 -9.010 -5.726 1.00 96.81 161 ARG A CA 1
ATOM 1296 C C . ARG A 1 161 ? -2.625 -7.835 -4.754 1.00 96.81 161 ARG A C 1
ATOM 1298 O O . ARG A 1 161 ? -3.302 -7.951 -3.737 1.00 96.81 161 ARG A O 1
ATOM 1305 N N . VAL A 1 162 ? -2.048 -6.685 -5.102 1.00 95.19 162 VAL A N 1
ATOM 1306 C CA . VAL A 1 162 ? -2.162 -5.432 -4.343 1.00 95.19 162 VAL A CA 1
ATOM 1307 C C . VAL A 1 162 ? -3.616 -4.980 -4.254 1.00 95.19 162 VAL A C 1
ATOM 1309 O O . VAL A 1 162 ? -4.085 -4.700 -3.155 1.00 95.19 162 VAL A O 1
ATOM 1312 N N . ALA A 1 163 ? -4.356 -4.967 -5.365 1.00 91.81 163 ALA A N 1
ATOM 1313 C CA . ALA A 1 163 ? -5.775 -4.610 -5.363 1.00 91.81 163 ALA A CA 1
ATOM 1314 C C . ALA A 1 163 ? -6.605 -5.546 -4.468 1.00 91.81 163 ALA A C 1
ATOM 1316 O O . ALA A 1 163 ? -7.388 -5.075 -3.644 1.00 91.81 163 ALA A O 1
ATOM 1317 N N . VAL A 1 164 ? -6.384 -6.863 -4.560 1.00 91.75 164 VAL A N 1
ATOM 1318 C CA . VAL A 1 164 ? -7.024 -7.846 -3.668 1.00 91.75 164 VAL A CA 1
ATOM 1319 C C . VAL A 1 164 ? -6.696 -7.540 -2.208 1.00 91.75 164 VAL A C 1
ATOM 1321 O O . VAL A 1 164 ? -7.593 -7.464 -1.373 1.00 91.75 164 VAL A O 1
ATOM 1324 N N . GLN A 1 165 ? -5.429 -7.282 -1.890 1.00 95.56 165 GLN A N 1
ATOM 1325 C CA . GLN A 1 165 ? -5.021 -7.044 -0.512 1.00 95.56 165 GLN A CA 1
ATOM 1326 C C . GLN A 1 165 ? -5.551 -5.715 0.055 1.00 95.56 165 GLN A C 1
ATOM 1328 O O . GLN A 1 165 ? -5.852 -5.653 1.247 1.00 95.56 165 GLN A O 1
ATOM 1333 N N . LYS A 1 166 ? -5.735 -4.674 -0.772 1.00 93.56 166 LYS A N 1
ATOM 1334 C CA . LYS A 1 166 ? -6.436 -3.438 -0.368 1.00 93.56 166 LYS A CA 1
ATOM 1335 C C . LYS A 1 166 ? -7.879 -3.722 0.036 1.00 93.56 166 LYS A C 1
ATOM 1337 O O . LYS A 1 166 ? -8.324 -3.236 1.073 1.00 93.56 166 LYS A O 1
ATOM 1342 N N . ARG A 1 167 ? -8.588 -4.558 -0.731 1.00 87.50 167 ARG A N 1
ATOM 1343 C CA . ARG A 1 167 ? -9.964 -4.971 -0.407 1.00 87.50 167 ARG A CA 1
ATOM 1344 C C . ARG A 1 167 ? -10.030 -5.714 0.918 1.00 87.50 167 ARG A C 1
ATOM 1346 O O . ARG A 1 167 ? -10.898 -5.413 1.725 1.00 87.50 167 ARG A O 1
ATOM 1353 N N . GLU A 1 168 ? -9.089 -6.619 1.171 1.00 91.38 168 GLU A N 1
ATOM 1354 C CA . GLU A 1 168 ? -9.016 -7.337 2.448 1.00 91.38 168 GLU A CA 1
ATOM 1355 C C . GLU A 1 168 ? -8.780 -6.391 3.634 1.00 91.38 168 GLU A C 1
ATOM 1357 O O . GLU A 1 168 ? -9.354 -6.588 4.704 1.00 91.38 168 GLU A O 1
ATOM 1362 N N . VAL A 1 169 ? -7.977 -5.334 3.457 1.00 93.06 169 VAL A N 1
ATOM 1363 C CA . VAL A 1 169 ? -7.803 -4.300 4.490 1.00 93.06 169 VAL A CA 1
ATOM 1364 C C . VAL A 1 169 ? -9.102 -3.527 4.712 1.00 93.06 169 VAL A C 1
ATOM 1366 O O . VAL A 1 169 ? -9.537 -3.409 5.854 1.00 93.06 169 VAL A O 1
ATOM 1369 N N . HIS A 1 170 ? -9.749 -3.042 3.650 1.00 89.38 170 HIS A N 1
ATOM 1370 C CA . HIS A 1 170 ? -11.006 -2.293 3.769 1.00 89.38 170 HIS A CA 1
ATOM 1371 C C . HIS A 1 170 ? -12.124 -3.126 4.385 1.00 89.38 170 HIS A C 1
ATOM 1373 O O . HIS A 1 170 ? -12.825 -2.648 5.272 1.00 89.38 170 HIS A O 1
ATOM 1379 N N . LYS A 1 171 ? -12.243 -4.390 3.978 1.00 87.38 171 LYS A N 1
ATOM 1380 C CA . LYS A 1 171 ? -13.186 -5.335 4.566 1.00 87.38 171 LYS A CA 1
ATOM 1381 C C . LYS A 1 171 ? -12.913 -5.528 6.055 1.00 87.38 171 LYS A C 1
ATOM 1383 O O . LYS A 1 171 ? -13.828 -5.402 6.852 1.00 87.38 171 LYS A O 1
ATOM 1388 N N . ALA A 1 172 ? -11.657 -5.743 6.451 1.00 89.94 172 ALA A N 1
ATOM 1389 C CA . ALA A 1 172 ? -11.312 -5.899 7.862 1.00 89.94 172 ALA A CA 1
ATOM 1390 C C . ALA A 1 172 ? -11.616 -4.644 8.705 1.00 89.94 172 ALA A C 1
ATOM 1392 O O . ALA A 1 172 ? -11.942 -4.771 9.886 1.00 89.94 172 ALA A O 1
ATOM 1393 N N . LEU A 1 173 ? -11.501 -3.444 8.124 1.00 88.62 173 LEU A N 1
ATOM 1394 C CA . LEU A 1 173 ? -11.901 -2.192 8.774 1.00 88.62 173 LEU A CA 1
ATOM 1395 C C . LEU A 1 173 ? -13.426 -2.083 8.903 1.00 88.62 173 LEU A C 1
ATOM 1397 O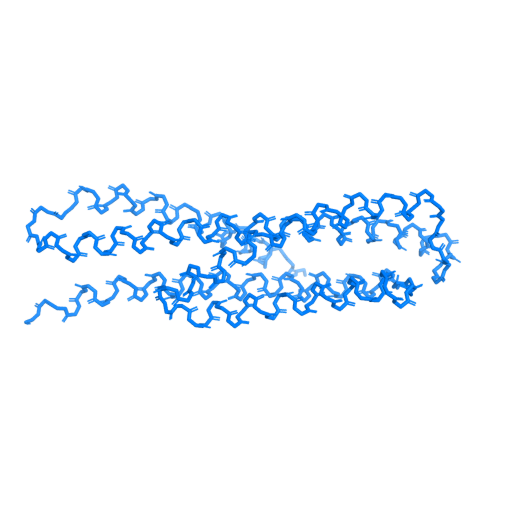 O . LEU A 1 173 ? -13.909 -1.738 9.980 1.00 88.62 173 LEU A O 1
ATOM 1401 N N . ALA A 1 174 ? -14.167 -2.413 7.842 1.00 84.88 174 ALA A N 1
ATOM 1402 C CA . ALA A 1 174 ? -15.629 -2.417 7.835 1.00 84.88 174 ALA A CA 1
ATOM 1403 C C . ALA A 1 174 ? -16.202 -3.438 8.832 1.00 84.88 174 ALA A C 1
ATOM 1405 O O . ALA A 1 174 ? -16.996 -3.073 9.691 1.00 84.88 174 ALA A O 1
ATOM 1406 N N . ASP A 1 175 ? -15.714 -4.680 8.808 1.00 84.00 175 ASP A N 1
ATOM 1407 C CA . ASP A 1 175 ? -16.137 -5.738 9.731 1.00 84.00 175 ASP A CA 1
ATOM 1408 C C . ASP A 1 175 ? -15.869 -5.338 11.195 1.00 84.00 175 ASP A C 1
ATOM 1410 O O . ASP A 1 175 ? -16.685 -5.575 12.090 1.00 84.00 175 ASP A O 1
ATOM 1414 N N . PHE A 1 176 ? -14.721 -4.699 11.460 1.00 87.38 176 PHE A N 1
ATOM 1415 C CA . PHE A 1 176 ? -14.409 -4.186 12.794 1.00 87.38 176 PHE A CA 1
ATOM 1416 C C . PHE A 1 176 ? -15.370 -3.067 13.209 1.00 87.38 176 PHE A C 1
ATOM 1418 O O . PHE A 1 176 ? -15.818 -3.040 14.356 1.00 87.38 176 PHE A O 1
ATOM 1425 N N . TYR A 1 177 ? -15.695 -2.165 12.285 1.00 83.06 177 TYR A N 1
ATOM 1426 C CA . TYR A 1 177 ? -16.645 -1.084 12.507 1.00 83.06 177 TYR A CA 1
ATOM 1427 C C . TYR A 1 177 ? -18.057 -1.608 12.811 1.00 83.06 177 TYR A C 1
ATOM 1429 O O . TYR A 1 177 ? -18.653 -1.208 13.813 1.00 83.06 177 TYR A O 1
ATOM 1437 N N . ASP A 1 178 ? -18.563 -2.557 12.024 1.00 79.50 178 ASP A N 1
ATOM 1438 C CA . ASP A 1 178 ? -19.871 -3.185 12.241 1.00 79.50 178 ASP A CA 1
ATOM 1439 C C . ASP A 1 178 ? -19.933 -3.892 13.603 1.00 79.50 178 ASP A C 1
ATOM 1441 O O . ASP A 1 178 ? -20.921 -3.779 14.337 1.00 79.50 178 ASP A O 1
ATOM 1445 N N . GLY A 1 179 ? -18.830 -4.530 14.009 1.00 79.19 179 GLY A N 1
ATOM 1446 C CA . GLY A 1 179 ? -18.666 -5.111 15.341 1.00 79.19 179 GLY A CA 1
ATOM 1447 C C . GLY A 1 179 ? -18.740 -4.097 16.493 1.00 79.19 179 GLY A C 1
ATOM 1448 O O . GLY A 1 179 ? -19.127 -4.456 17.610 1.00 79.19 179 GLY A O 1
ATOM 1449 N N . LEU A 1 180 ? -18.408 -2.820 16.266 1.00 77.62 180 LEU A N 1
ATOM 1450 C CA . LEU A 1 180 ? -18.613 -1.762 17.266 1.00 77.62 180 LEU A CA 1
ATOM 1451 C C . LEU A 1 180 ? -20.096 -1.388 17.415 1.00 77.62 180 LEU A C 1
ATOM 1453 O O . LEU A 1 180 ? -20.500 -0.927 18.487 1.00 77.62 180 LEU A O 1
ATOM 1457 N N . GLN A 1 181 ? -20.912 -1.590 16.376 1.00 64.75 181 GLN A N 1
ATOM 1458 C CA . GLN A 1 181 ? -22.344 -1.289 16.411 1.00 64.75 181 GLN A CA 1
ATOM 1459 C C . GLN A 1 181 ? -23.176 -2.406 17.051 1.00 64.75 181 GLN A C 1
ATOM 1461 O O . GLN A 1 181 ? -24.090 -2.113 17.824 1.00 64.75 181 GLN A O 1
ATOM 1466 N N . THR A 1 182 ? -22.874 -3.674 16.766 1.00 61.31 182 THR A N 1
ATOM 1467 C CA . THR A 1 182 ? -23.627 -4.828 17.299 1.00 61.31 182 THR A CA 1
ATOM 1468 C C . THR A 1 182 ? -23.465 -4.982 18.808 1.00 61.31 182 THR A C 1
ATOM 1470 O O . THR A 1 182 ? -24.462 -5.072 19.518 1.00 61.31 182 THR A O 1
ATOM 1473 N N . ASN A 1 183 ? -22.242 -4.837 19.326 1.00 56.75 183 ASN A N 1
ATOM 1474 C CA . ASN A 1 183 ? -21.978 -4.871 20.771 1.00 56.75 183 ASN A CA 1
ATOM 1475 C C . ASN A 1 183 ? -22.712 -3.771 21.568 1.00 56.75 183 ASN A C 1
ATOM 1477 O O . ASN A 1 183 ? -22.873 -3.894 22.779 1.00 56.75 183 ASN A O 1
ATOM 1481 N N . ASN A 1 184 ? -23.173 -2.696 20.916 1.00 51.59 184 ASN A N 1
ATOM 1482 C CA . ASN A 1 184 ? -24.006 -1.675 21.557 1.00 51.59 184 ASN A CA 1
ATOM 1483 C C . ASN A 1 184 ? -25.497 -2.051 21.624 1.00 51.59 184 ASN A C 1
ATOM 1485 O O . ASN A 1 184 ? -26.216 -1.490 22.460 1.00 51.59 184 ASN A O 1
ATOM 1489 N N . LYS A 1 185 ? -25.971 -2.960 20.760 1.00 48.34 185 LYS A N 1
ATOM 1490 C CA . LYS A 1 185 ? -27.371 -3.411 20.715 1.00 48.34 185 LYS A CA 1
ATOM 1491 C C . LYS A 1 185 ? -27.659 -4.516 21.734 1.00 48.34 185 LYS A C 1
ATOM 1493 O O . LYS A 1 185 ? -28.728 -4.497 22.329 1.00 48.34 185 LYS A O 1
ATOM 1498 N N . ASP A 1 186 ? -26.693 -5.387 22.018 1.00 41.12 186 ASP A N 1
ATOM 1499 C CA . ASP A 1 186 ? -26.895 -6.559 22.890 1.00 41.12 186 ASP A CA 1
ATOM 1500 C C . ASP A 1 186 ? -26.921 -6.246 24.399 1.00 41.12 186 ASP A C 1
ATOM 1502 O O . ASP A 1 186 ? -27.212 -7.113 25.213 1.00 41.12 186 ASP A O 1
ATOM 1506 N N . THR A 1 187 ? -26.683 -4.995 24.806 1.00 41.16 187 THR A N 1
ATOM 1507 C CA . THR A 1 187 ? -26.849 -4.539 26.206 1.00 41.16 187 THR A CA 1
ATOM 1508 C C . THR A 1 187 ? -28.244 -3.947 26.476 1.00 41.16 187 THR A C 1
ATOM 1510 O O . THR A 1 187 ? -28.381 -3.033 27.291 1.00 41.16 187 THR A O 1
ATOM 1513 N N . GLN A 1 188 ? -29.263 -4.370 25.718 1.00 36.50 188 GLN A N 1
ATOM 1514 C CA . GLN A 1 188 ? -30.658 -3.904 25.826 1.00 36.50 188 GLN A CA 1
ATOM 1515 C C . GLN A 1 188 ? -31.621 -4.922 26.467 1.00 36.50 188 GLN A C 1
ATOM 1517 O O . GLN A 1 188 ? -32.831 -4.770 26.317 1.00 36.50 188 GLN A O 1
ATOM 1522 N N . TYR A 1 189 ? -31.117 -5.906 27.210 1.00 34.78 189 TYR A N 1
ATOM 1523 C CA . TYR A 1 189 ? -31.949 -6.783 28.039 1.00 34.78 189 TYR A CA 1
ATOM 1524 C C . TYR A 1 189 ? -31.554 -6.673 29.506 1.00 34.78 189 TYR A C 1
ATOM 1526 O O . TYR A 1 189 ? -30.331 -6.691 29.778 1.00 34.78 189 TYR A O 1
#

Mean predicted aligned error: 8.97 Å

Organism: NCBI:txid38313

Secondary structure (DSSP, 8-state):
--SHHHHHHHHHHHHHHHHHHHHHHHHHHHH-SSS-HHHHHHHHHHHHHHHHHHHHHHHHHHHHHHHHHHHHHHHHHHHHTT-TTPPPPHHHHHHHHHHHHHHHHHHHHHHHHHHHHHHTT-HHHHHHHHHHHHHHHHHHIIIIIS-----HHHHHHHHHHHHHHHHHHHHHHHHHHHHHHHHHHTT--

Seq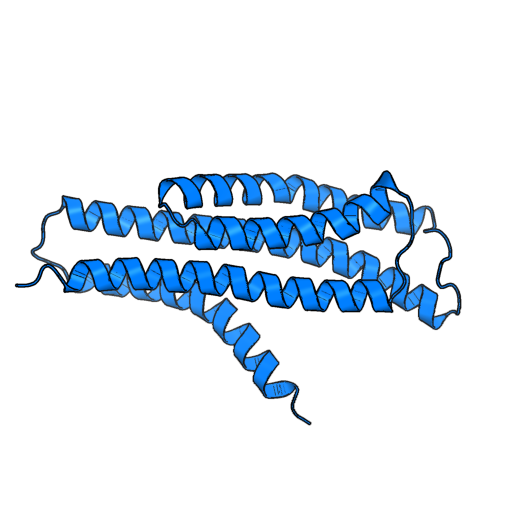uence (189 aa):
MPKEWIDVADTAVKIGLGALITGVFTYLGVKTSHRSEKQKFMLEHKTKLLEQISDDVETYFRSFDSYIAKIAGITKHQKNNNEEGNDFSVKQKKSINERDQALVEGWAYQKSAISRLRLVKANVAVKALGKFNSLEKELRDRIVFDKEVPTYDEVVDLRKRVAVQKREVHKALADFYDGLQTNNKDTQY

Solvent-accessible surface area (backbone atoms only — not comparable to full-atom values): 10211 Å² total; per-residue (Å²): 140,82,65,66,68,59,55,53,52,54,52,46,54,61,52,40,54,57,52,54,55,57,56,43,57,60,51,58,74,72,72,71,89,87,68,64,66,68,62,51,52,52,50,54,51,52,51,54,50,49,52,56,31,51,53,21,46,50,50,26,51,51,24,47,48,53,33,52,51,52,51,42,55,52,26,44,53,24,52,76,69,75,43,63,71,53,76,75,49,74,69,52,48,50,61,46,48,61,28,46,53,50,29,59,62,21,46,57,30,43,52,51,24,49,53,53,31,56,75,73,62,39,58,66,29,44,52,31,48,50,55,43,50,49,58,50,46,58,53,48,44,36,47,73,73,69,63,46,62,70,46,38,67,58,46,52,49,50,50,52,56,50,53,53,36,52,50,49,26,52,48,34,48,49,56,51,51,52,53,62,55,53,68,66,58,74,73,75,121

Foldseek 3Di:
DPPPVVVVVLVCLLVVLVCVLVVVVVVLVPPDDDDDVVLVVVLVVLSVLLVLLSVLLVQLLVLLVLLLVLLLVVLVVCVVVVNHFPADDPVSVVSSVVSVVSNVVSVVSLVSSLVSCVVLPLVQLNVLSVVLVVLSCVVCCCCPPVVTRDHSVVSVVSVVVNSVSVVSNSVSSVVSSVVSVVVVVVVPD

pLDDT: mean 82.53, std 19.23, range [34.78, 97.94]

Nearest PDB structures (foldseek):
  6h2f-assembly1_I  TM=3.159E-01  e=1.222E+00  Aeromonas hydrophila subsp. hydrophila AL09-71
  3ma9-assembly1_A  TM=2.171E-01  e=8.097E-01  Human immunodeficiency virus 1
  7tvb-assembly1_A  TM=2.806E-01  e=6.344E+00  Homo sapiens
  3g6b-assembly1_B  TM=1.998E-01  e=4.659E+00  Thermotoga maritima

Radius of gyration: 20.34 Å; Cα contacts (8 Å, |Δi|>4): 120; chains: 1; bounding box: 52×23×58 Å